Protein AF-A0AAW0B5C3-F1 (afdb_monomer_lite)

Organism: NCBI:txid297713

Sequence (202 aa):
MNPIKRYPHLKLVIQDQPAVVQIARKALRIELQLVLGRQISRGLENGRVDFVSINFLQDAPVEGCDIYYLKNVLHDWTNTECVTILKNIRRAMKRGSRVIIQEIVIPEALNSNEINTTSEAHLPSWGQSEVNMYEFDILMMECYNAKERTLEEFIHLGYAPLVLDIVVLTIHNAVNSSAQSGLQFNEIYPAGDMALVEFSPV

Secondary structure (DSSP, 8-state):
--HHHH-TT--EEEEE-HHHHHHHHHHHHH--SSHHHHHHHHHHHTTSEEEEE--TTTSPPSTT-SEEEEES-GGGS-HHHHHHHHHHHHHHPPTT-EEEEEE-BPPPPPPTT-----S----TT-TTHHHHHHHHHHHHHHHHS---B-HHHHHHHHHHHH---EEEEEES-GGGGGGGTTEEEEEEEEETTEEEEEEEE-

pLDDT: mean 75.85, std 15.84, range [38.94, 96.75]

Structure (mmCIF, N/CA/C/O backbone):
data_AF-A0AAW0B5C3-F1
#
_entry.id   AF-A0AAW0B5C3-F1
#
loop_
_atom_site.group_PDB
_atom_site.id
_atom_site.type_symbol
_atom_site.label_atom_id
_atom_site.label_alt_id
_atom_site.label_comp_id
_atom_site.label_asym_id
_atom_site.label_entity_id
_atom_site.label_seq_id
_atom_site.pdbx_PDB_ins_code
_atom_site.Cartn_x
_atom_site.Cartn_y
_atom_site.Cartn_z
_atom_site.occupancy
_atom_site.B_iso_or_equiv
_atom_site.auth_seq_id
_atom_site.auth_comp_id
_atom_site.auth_asym_id
_atom_site.auth_atom_id
_atom_site.pdbx_PDB_model_num
ATOM 1 N N . MET A 1 1 ? -14.302 9.213 -8.427 1.00 47.06 1 MET A N 1
ATOM 2 C CA . MET A 1 1 ? -15.596 8.991 -7.727 1.00 47.06 1 MET A CA 1
ATOM 3 C C . MET A 1 1 ? -15.318 8.766 -6.236 1.00 47.06 1 MET A C 1
ATOM 5 O O . MET A 1 1 ? -14.396 8.020 -5.954 1.00 47.06 1 MET A O 1
ATOM 9 N N . ASN A 1 2 ? -16.012 9.415 -5.281 1.00 64.56 2 ASN A N 1
ATOM 10 C CA . ASN A 1 2 ? -15.730 9.215 -3.840 1.00 64.56 2 ASN A CA 1
ATOM 11 C C . ASN A 1 2 ? -16.478 7.975 -3.287 1.00 64.56 2 ASN A C 1
ATOM 13 O O . ASN A 1 2 ? -17.715 8.013 -3.225 1.00 64.56 2 ASN A O 1
ATOM 17 N N . PRO A 1 3 ? -15.770 6.920 -2.835 1.00 72.50 3 PRO A N 1
ATOM 18 C CA . PRO A 1 3 ? -16.391 5.687 -2.351 1.00 72.50 3 PRO A CA 1
ATOM 19 C C . PRO A 1 3 ? -17.200 5.869 -1.054 1.00 72.50 3 PRO A C 1
ATOM 21 O O . PRO A 1 3 ? -18.260 5.265 -0.925 1.00 72.50 3 PRO A O 1
ATOM 24 N N . ILE A 1 4 ? -16.807 6.771 -0.146 1.00 74.69 4 ILE A N 1
ATOM 25 C CA . ILE A 1 4 ? -17.493 7.004 1.146 1.00 74.69 4 ILE A CA 1
ATOM 26 C C . ILE A 1 4 ? -18.915 7.559 0.948 1.00 74.69 4 ILE A C 1
ATOM 28 O O . ILE A 1 4 ? -19.823 7.290 1.743 1.00 74.69 4 ILE A O 1
ATOM 32 N N . LYS A 1 5 ? -19.124 8.353 -0.114 1.00 74.69 5 LYS A N 1
ATOM 33 C CA . LYS A 1 5 ? -20.457 8.859 -0.487 1.00 74.69 5 LYS A CA 1
ATOM 34 C C . LYS A 1 5 ? -21.297 7.767 -1.144 1.00 74.69 5 LYS A C 1
ATOM 36 O O . LYS A 1 5 ? -22.498 7.705 -0.901 1.00 74.69 5 LYS A O 1
ATOM 41 N N . ARG A 1 6 ? -20.688 6.960 -2.017 1.00 82.25 6 ARG A N 1
ATOM 42 C CA . ARG A 1 6 ? -21.401 5.935 -2.791 1.00 82.25 6 ARG A CA 1
ATOM 43 C C . ARG A 1 6 ? -21.813 4.743 -1.930 1.00 82.25 6 ARG A C 1
ATOM 45 O O . ARG A 1 6 ? -22.889 4.203 -2.159 1.00 82.25 6 ARG A O 1
ATOM 52 N N . TYR A 1 7 ? -20.988 4.374 -0.953 1.00 85.31 7 TYR A N 1
ATOM 53 C CA . TYR A 1 7 ? -21.153 3.181 -0.127 1.00 85.31 7 TYR A CA 1
ATOM 54 C C . TYR A 1 7 ? -21.262 3.570 1.355 1.00 85.31 7 TYR A C 1
ATOM 56 O O . TYR A 1 7 ? -20.250 3.688 2.044 1.00 85.31 7 TYR A O 1
ATOM 64 N N . PRO A 1 8 ? -22.483 3.789 1.884 1.00 83.38 8 PRO A N 1
ATOM 65 C CA . PRO A 1 8 ? -22.675 4.268 3.254 1.00 83.38 8 PRO A CA 1
ATOM 66 C C . PRO A 1 8 ? -22.127 3.334 4.339 1.00 83.38 8 PRO A C 1
ATOM 68 O O . PRO A 1 8 ? -21.731 3.812 5.400 1.00 83.38 8 PRO A O 1
ATOM 71 N N . HIS A 1 9 ? -22.088 2.030 4.054 1.00 86.75 9 HIS A N 1
ATOM 72 C CA . HIS A 1 9 ? -21.588 0.975 4.937 1.00 86.75 9 HIS A CA 1
ATOM 73 C C . HIS A 1 9 ? -20.057 0.843 4.930 1.00 86.75 9 HIS A C 1
ATOM 75 O O . HIS A 1 9 ? -19.511 0.121 5.761 1.00 86.75 9 HIS A O 1
ATOM 81 N N . LEU A 1 10 ? -19.365 1.519 4.007 1.00 89.19 10 LEU A N 1
ATOM 82 C CA . LEU A 1 10 ? -17.914 1.451 3.909 1.00 89.19 10 LEU A CA 1
ATOM 83 C C . LEU A 1 10 ? -17.272 2.165 5.104 1.00 89.19 10 LEU A C 1
ATOM 85 O O . LEU A 1 10 ? -17.580 3.327 5.386 1.00 89.19 10 LEU A O 1
ATOM 89 N N . LYS A 1 11 ? -16.355 1.461 5.767 1.00 91.88 11 LYS A N 1
ATOM 90 C CA . LYS A 1 11 ? -15.434 2.017 6.757 1.00 91.88 11 LYS A CA 1
ATOM 91 C C . LYS A 1 11 ? -14.038 2.057 6.154 1.00 91.88 11 LYS A C 1
ATOM 93 O O . LYS A 1 11 ? -13.632 1.110 5.487 1.00 91.88 11 LYS A O 1
ATOM 98 N N . LEU A 1 12 ? -13.324 3.148 6.383 1.00 91.56 12 LEU A N 1
ATOM 99 C CA . LEU A 1 12 ? -11.993 3.383 5.851 1.00 91.56 12 LEU A CA 1
ATOM 100 C C . LEU A 1 12 ? -11.028 3.635 7.005 1.00 91.56 12 LEU A C 1
ATOM 102 O O . LEU A 1 12 ? -11.272 4.500 7.840 1.00 91.56 12 LEU A O 1
ATOM 106 N N . VAL A 1 13 ? -9.913 2.919 7.016 1.00 93.56 13 VAL A N 1
ATOM 107 C CA . VAL A 1 13 ? -8.777 3.246 7.876 1.00 93.56 13 VAL A CA 1
ATOM 108 C C . VAL A 1 13 ? -7.640 3.664 6.960 1.00 93.56 13 VAL A C 1
ATOM 110 O O . VAL A 1 13 ? -7.158 2.864 6.165 1.00 93.56 13 VAL A O 1
ATOM 113 N N . ILE A 1 14 ? -7.257 4.934 7.031 1.00 92.19 14 ILE A N 1
ATOM 114 C CA . ILE A 1 14 ? -6.134 5.479 6.273 1.00 92.19 14 ILE A CA 1
ATOM 115 C C . ILE A 1 14 ? -4.891 5.293 7.131 1.00 92.19 14 ILE A C 1
ATOM 117 O O . ILE A 1 14 ? -4.806 5.847 8.231 1.00 92.19 14 ILE A O 1
ATOM 121 N N . GLN A 1 15 ? -3.947 4.500 6.635 1.00 94.50 15 GLN A N 1
ATOM 122 C CA . GLN A 1 15 ? -2.697 4.243 7.332 1.00 94.50 15 GLN A CA 1
ATOM 123 C C . GLN A 1 15 ? -1.522 4.816 6.566 1.00 94.50 15 GLN A C 1
ATOM 125 O O . GLN A 1 15 ? -1.393 4.576 5.371 1.00 94.50 15 GLN A O 1
ATOM 130 N N . ASP A 1 16 ? -0.683 5.568 7.269 1.00 94.38 16 ASP A N 1
ATOM 131 C CA . ASP A 1 16 ? 0.531 6.148 6.705 1.00 94.38 16 ASP A CA 1
ATOM 132 C C . ASP A 1 16 ? 1.590 6.363 7.793 1.00 94.38 16 ASP A C 1
ATOM 134 O O . ASP A 1 16 ? 1.317 6.182 8.985 1.00 94.38 16 ASP A O 1
ATOM 138 N N . GLN A 1 17 ? 2.788 6.792 7.414 1.00 91.81 17 GLN A N 1
ATOM 139 C CA . GLN A 1 17 ? 3.830 7.174 8.353 1.00 91.81 17 GLN A CA 1
ATOM 140 C C . GLN A 1 17 ? 3.329 8.263 9.319 1.00 91.81 17 GLN A C 1
ATOM 142 O O . GLN A 1 17 ? 2.539 9.134 8.933 1.00 91.81 17 GLN A O 1
ATOM 147 N N . PRO A 1 18 ? 3.817 8.292 10.577 1.00 90.94 18 PRO A N 1
ATOM 148 C CA . PRO A 1 18 ? 3.336 9.235 11.587 1.00 90.94 18 PRO A CA 1
ATOM 149 C C . PRO A 1 18 ? 3.339 10.702 11.140 1.00 90.94 18 PRO A C 1
ATOM 151 O O . PRO A 1 18 ? 2.389 11.434 11.425 1.00 90.94 18 PRO A O 1
ATOM 154 N N . ALA A 1 19 ? 4.379 11.130 10.418 1.00 91.00 19 ALA A N 1
ATOM 155 C CA . ALA A 1 19 ? 4.481 12.490 9.896 1.00 91.00 19 ALA A CA 1
ATOM 156 C C . ALA A 1 19 ? 3.399 12.788 8.843 1.00 91.00 19 ALA A C 1
ATOM 158 O O . ALA A 1 19 ? 2.752 13.835 8.907 1.00 91.00 19 ALA A O 1
ATOM 159 N N . VAL A 1 20 ? 3.141 11.848 7.929 1.00 90.50 20 VAL A N 1
ATOM 160 C CA . VAL A 1 20 ? 2.136 11.989 6.867 1.00 90.50 20 VAL A CA 1
ATOM 161 C C . VAL A 1 20 ? 0.727 12.002 7.451 1.00 90.50 20 VAL A C 1
ATOM 163 O O . VAL A 1 20 ? -0.064 12.882 7.118 1.00 90.50 20 VAL A O 1
ATOM 166 N N . VAL A 1 21 ? 0.428 11.132 8.422 1.00 90.25 21 VAL A N 1
ATOM 167 C CA . VAL A 1 21 ? -0.857 11.151 9.146 1.00 90.25 21 VAL A CA 1
ATOM 168 C C . VAL A 1 21 ? -1.092 12.494 9.841 1.00 90.25 21 VAL A C 1
ATOM 170 O O . VAL A 1 21 ? -2.208 13.025 9.822 1.00 90.25 21 VAL A O 1
ATOM 173 N N . GLN A 1 22 ? -0.059 13.083 10.448 1.00 87.56 22 GLN A N 1
ATOM 174 C CA . GLN A 1 22 ? -0.178 14.410 11.053 1.00 87.56 22 GLN A CA 1
ATOM 175 C C . GLN A 1 22 ? -0.454 15.499 10.012 1.00 87.56 22 GLN A C 1
ATOM 177 O O . GLN A 1 22 ? -1.298 16.364 10.262 1.00 87.56 22 GLN A O 1
ATOM 182 N N . ILE A 1 23 ? 0.226 15.459 8.863 1.00 86.62 23 ILE A N 1
ATOM 183 C CA . ILE A 1 23 ? -0.006 16.388 7.749 1.00 86.62 23 ILE A CA 1
ATOM 184 C C . ILE A 1 23 ? -1.433 16.229 7.226 1.00 86.62 23 ILE A C 1
ATOM 186 O O . ILE A 1 23 ? -2.155 17.219 7.167 1.00 86.62 23 ILE A O 1
ATOM 190 N N . ALA A 1 24 ? -1.885 15.004 6.953 1.00 83.00 24 ALA A N 1
ATOM 191 C CA . ALA A 1 24 ? -3.233 14.718 6.466 1.00 83.00 24 ALA A CA 1
ATOM 192 C C . ALA A 1 24 ? -4.314 15.222 7.434 1.00 83.00 24 ALA A C 1
ATOM 194 O O . ALA A 1 24 ? -5.258 15.900 7.029 1.00 83.00 24 ALA A O 1
ATOM 195 N N . ARG A 1 25 ? -4.150 14.984 8.742 1.00 82.38 25 ARG A N 1
ATOM 196 C CA . ARG A 1 25 ? -5.073 15.501 9.769 1.00 82.38 25 ARG A CA 1
ATOM 197 C C . ARG A 1 25 ? -5.098 17.029 9.825 1.00 82.38 25 ARG A C 1
ATOM 199 O O . ARG A 1 25 ? -6.160 17.608 10.051 1.00 82.38 25 ARG A O 1
ATOM 206 N N . LYS A 1 26 ? -3.953 17.694 9.640 1.00 81.62 26 LYS A N 1
ATOM 207 C CA . LYS A 1 26 ? -3.881 19.164 9.567 1.00 81.62 26 LYS A CA 1
ATOM 208 C C . LYS A 1 26 ? -4.520 19.684 8.280 1.00 81.62 26 LYS A C 1
ATOM 210 O O . LYS A 1 26 ? -5.323 20.608 8.355 1.00 81.62 26 LYS A O 1
ATOM 215 N N . ALA A 1 27 ? -4.227 19.064 7.140 1.00 76.75 27 ALA A N 1
ATOM 216 C CA . ALA A 1 27 ? -4.803 19.408 5.847 1.00 76.75 27 ALA A CA 1
ATOM 217 C C . ALA A 1 27 ? -6.331 19.307 5.887 1.00 76.75 27 ALA A C 1
ATOM 219 O O . ALA A 1 27 ? -7.000 20.260 5.525 1.00 76.75 27 ALA A O 1
ATOM 220 N N . LEU A 1 28 ? -6.904 18.252 6.473 1.00 71.00 28 LEU A N 1
ATOM 221 C CA . LEU A 1 28 ? -8.361 18.116 6.629 1.00 71.00 28 LEU A CA 1
ATOM 222 C C . LEU A 1 28 ? -9.012 19.181 7.522 1.00 71.00 28 LEU A C 1
ATOM 224 O O . LEU A 1 28 ? -10.200 19.467 7.370 1.00 71.00 28 LEU A O 1
ATOM 228 N N . ARG A 1 29 ? -8.255 19.769 8.458 1.00 64.88 29 ARG A N 1
ATOM 229 C CA . ARG A 1 29 ? -8.722 20.891 9.288 1.00 64.88 29 ARG A CA 1
ATOM 230 C C . ARG A 1 29 ? -8.710 22.222 8.534 1.00 64.88 29 ARG A C 1
ATOM 232 O O . ARG A 1 29 ? -9.500 23.096 8.874 1.00 64.88 29 ARG A O 1
ATOM 239 N N . ILE A 1 30 ? -7.825 22.377 7.549 1.00 62.66 30 ILE A N 1
ATOM 240 C CA . ILE A 1 30 ? -7.613 23.626 6.799 1.00 62.66 30 ILE A CA 1
ATOM 241 C C . ILE A 1 30 ? -8.394 23.603 5.471 1.00 62.66 30 ILE A C 1
ATOM 243 O O . ILE A 1 30 ? -9.092 24.557 5.131 1.00 62.66 30 ILE A O 1
ATOM 247 N N . GLU A 1 31 ? -8.351 22.490 4.743 1.00 55.31 31 GLU A N 1
ATOM 248 C CA . GLU A 1 31 ? -8.989 22.270 3.444 1.00 55.31 31 GLU A CA 1
ATOM 249 C C . GLU A 1 31 ? -10.442 21.793 3.581 1.00 55.31 31 GLU A C 1
ATOM 251 O O . GLU A 1 31 ? -10.851 20.723 3.125 1.00 55.31 31 GLU A O 1
ATOM 256 N N . LEU A 1 32 ? -11.280 22.661 4.144 1.00 52.47 32 LEU A N 1
ATOM 257 C CA . LEU A 1 32 ? -12.740 22.559 4.036 1.00 52.47 32 LEU A CA 1
ATOM 258 C C . LEU A 1 32 ? -13.274 22.951 2.636 1.00 52.47 32 LEU A C 1
ATOM 260 O O . LEU A 1 32 ? -14.488 22.918 2.408 1.00 52.47 32 LEU A O 1
ATOM 264 N N . GLN A 1 33 ? -12.401 23.313 1.684 1.00 48.97 33 GLN A N 1
ATOM 265 C CA . GLN A 1 33 ? -12.799 23.821 0.363 1.00 48.97 33 GLN A CA 1
ATOM 266 C C . GLN A 1 33 ? -12.861 22.766 -0.754 1.00 48.97 33 GLN A C 1
ATOM 268 O O . GLN A 1 33 ? -13.662 22.929 -1.677 1.00 48.97 33 GLN A O 1
ATOM 273 N N . LEU A 1 34 ? -12.139 21.643 -0.661 1.00 56.28 34 LEU A N 1
ATOM 274 C CA . LEU A 1 34 ? -12.217 20.569 -1.660 1.00 56.28 34 LEU A CA 1
ATOM 275 C C . LEU A 1 34 ? -13.323 19.558 -1.307 1.00 56.28 34 LEU A C 1
ATOM 277 O O . LEU A 1 34 ? -13.536 19.195 -0.149 1.00 56.28 34 LEU A O 1
ATOM 281 N N . VAL A 1 35 ? -14.069 19.093 -2.319 1.00 57.81 35 VAL A N 1
ATOM 282 C CA . VAL A 1 35 ? -15.206 18.157 -2.149 1.00 57.81 35 VAL A CA 1
ATOM 283 C C . VAL A 1 35 ? -14.778 16.866 -1.443 1.00 57.81 35 VAL A C 1
ATOM 285 O O . VAL A 1 35 ? -15.535 16.343 -0.625 1.00 57.81 35 VAL A O 1
ATOM 288 N N . LEU A 1 36 ? -13.556 16.395 -1.710 1.00 60.56 36 LEU A N 1
ATOM 289 C CA . LEU A 1 36 ? -12.989 15.208 -1.075 1.00 60.56 36 LEU A CA 1
ATOM 290 C C . LEU A 1 36 ? -12.709 15.439 0.420 1.00 60.56 36 LEU A C 1
ATOM 292 O O . LEU A 1 36 ? -13.138 14.628 1.240 1.00 60.56 36 LEU A O 1
ATOM 296 N N . GLY A 1 37 ? -12.102 16.578 0.776 1.00 65.88 37 GLY A N 1
ATOM 297 C CA . GLY A 1 37 ? -11.814 16.960 2.164 1.00 65.88 37 GLY A CA 1
ATOM 298 C C . GLY A 1 37 ? -13.076 17.009 3.025 1.00 65.88 37 GLY A C 1
ATOM 299 O O . GLY A 1 37 ? -13.149 16.348 4.057 1.00 65.88 37 GLY A O 1
ATOM 300 N N . ARG A 1 38 ? -14.149 17.653 2.538 1.00 69.50 38 ARG A N 1
ATOM 301 C CA . ARG A 1 38 ? -15.445 17.700 3.252 1.00 69.50 38 ARG A CA 1
ATOM 302 C C . ARG A 1 38 ? -16.045 16.323 3.535 1.00 69.50 38 ARG A C 1
ATOM 304 O O . ARG A 1 38 ? -16.727 16.137 4.540 1.00 69.50 38 ARG A O 1
ATOM 311 N N . GLN A 1 39 ? -15.853 15.366 2.634 1.00 70.69 39 GLN A N 1
ATOM 312 C CA . GLN A 1 39 ? -16.428 14.028 2.768 1.00 70.69 39 GLN A CA 1
ATOM 313 C C . GLN A 1 39 ? -15.617 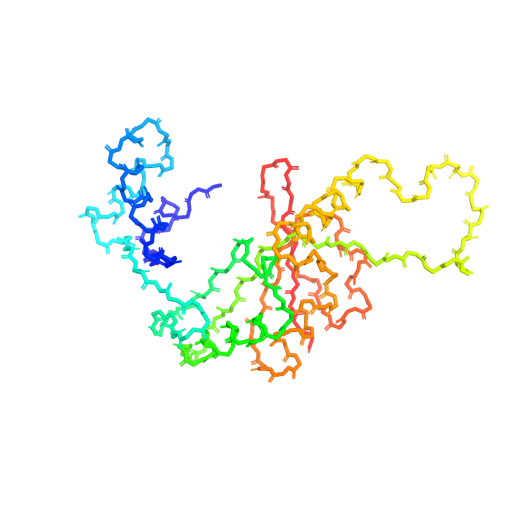13.146 3.711 1.00 70.69 39 GLN A C 1
ATOM 315 O O . GLN A 1 39 ? -16.217 12.410 4.491 1.00 70.69 39 GLN A O 1
ATOM 320 N N . ILE A 1 40 ? -14.290 13.261 3.677 1.00 75.19 40 ILE A N 1
ATOM 321 C CA . ILE A 1 40 ? -13.409 12.616 4.653 1.00 75.19 40 ILE A CA 1
ATOM 322 C C . ILE A 1 40 ? -13.689 13.179 6.053 1.00 75.19 40 ILE A C 1
ATOM 324 O O . ILE A 1 40 ? -13.897 12.395 6.974 1.00 75.19 40 ILE A O 1
ATOM 328 N N . SER A 1 41 ? -13.831 14.502 6.205 1.00 74.12 41 SER A N 1
ATOM 329 C CA . SER A 1 41 ? -14.191 15.130 7.487 1.00 74.12 41 SER A CA 1
ATOM 330 C C . SER A 1 41 ? -15.541 14.646 8.023 1.00 74.12 41 SER A C 1
ATOM 332 O O . SER A 1 41 ? -15.634 14.238 9.176 1.00 74.12 41 SER A O 1
ATOM 334 N N . ARG A 1 42 ? -16.578 14.560 7.178 1.00 76.00 42 ARG A N 1
ATOM 335 C CA . ARG A 1 42 ? -17.861 13.949 7.579 1.00 76.00 42 ARG A CA 1
ATOM 336 C C . ARG A 1 42 ? -17.730 12.468 7.927 1.00 76.00 42 ARG A C 1
ATOM 338 O O . ARG A 1 42 ? -18.493 11.970 8.746 1.00 76.00 42 ARG A O 1
ATOM 345 N N . GLY A 1 43 ? -16.840 11.741 7.256 1.00 77.56 43 GLY A N 1
ATOM 346 C CA . GLY A 1 43 ? -16.520 10.348 7.563 1.00 77.56 43 GLY A CA 1
ATOM 347 C C . GLY A 1 43 ? -15.854 10.188 8.932 1.00 77.56 43 GLY A C 1
ATOM 348 O O . GLY A 1 43 ? -16.164 9.247 9.653 1.00 77.56 43 GLY A O 1
ATOM 349 N N . LEU A 1 44 ? -14.995 11.132 9.320 1.00 79.06 44 LEU A N 1
ATOM 350 C CA . LEU A 1 44 ? -14.396 11.186 10.655 1.00 79.06 44 LEU A CA 1
ATOM 351 C C . LEU A 1 44 ? -15.457 11.450 11.730 1.00 79.06 44 LEU A C 1
ATOM 353 O O . LEU A 1 44 ? -15.526 10.725 12.717 1.00 79.06 44 LEU A O 1
ATOM 357 N N . GLU A 1 45 ? -16.330 12.438 11.515 1.00 79.25 45 GLU A N 1
ATOM 358 C CA . GLU A 1 45 ? -17.388 12.813 12.470 1.00 79.25 45 GLU A CA 1
ATOM 359 C C . GLU A 1 45 ? -18.368 11.669 12.770 1.00 79.25 45 GLU A C 1
ATOM 361 O O . GLU A 1 45 ? -18.842 11.540 13.895 1.00 79.25 45 GLU A O 1
ATOM 366 N N . ASN A 1 46 ? -18.669 10.822 11.779 1.00 83.12 46 ASN A N 1
ATOM 367 C CA . ASN A 1 46 ? -19.546 9.658 11.955 1.00 83.12 46 ASN A CA 1
ATOM 368 C C . ASN A 1 46 ? -18.792 8.342 12.216 1.00 83.12 46 ASN A C 1
ATOM 370 O O . ASN A 1 46 ? -19.412 7.279 12.172 1.00 83.12 46 ASN A O 1
ATOM 374 N N . GLY A 1 47 ? -17.479 8.394 12.474 1.00 84.69 47 GLY A N 1
ATOM 375 C CA . GLY A 1 47 ? -16.664 7.224 12.820 1.00 84.69 47 GLY A CA 1
ATOM 376 C C . GLY A 1 47 ? -16.490 6.200 11.692 1.00 84.69 47 GLY A C 1
ATOM 377 O O . GLY A 1 47 ? -16.198 5.034 11.956 1.00 84.69 47 GLY A O 1
ATOM 378 N N . ARG A 1 48 ? -16.706 6.598 10.432 1.00 88.44 48 ARG A N 1
ATOM 379 C CA . ARG A 1 48 ? -16.484 5.748 9.248 1.00 88.44 48 ARG A CA 1
ATOM 380 C C . ARG A 1 48 ? -15.102 5.915 8.637 1.00 88.44 48 ARG A C 1
ATOM 382 O O . ARG A 1 48 ? -14.729 5.090 7.812 1.00 88.44 48 ARG A O 1
ATOM 389 N N . VAL A 1 49 ? -14.371 6.964 8.995 1.00 89.25 49 VAL A N 1
ATOM 390 C CA . VAL A 1 49 ? -12.979 7.161 8.586 1.00 89.25 49 VAL A CA 1
ATOM 391 C C . VAL A 1 49 ? -12.121 7.290 9.829 1.00 89.25 49 VAL A C 1
ATOM 393 O O . VAL A 1 49 ? -12.482 8.037 10.733 1.00 89.25 49 VAL A O 1
ATOM 396 N N . ASP A 1 50 ? -10.985 6.607 9.845 1.00 91.00 50 ASP A N 1
ATOM 397 C CA . ASP A 1 50 ? -9.952 6.784 10.859 1.00 91.00 50 ASP A CA 1
ATOM 398 C C . ASP A 1 50 ? -8.573 6.948 10.210 1.00 91.00 50 ASP A C 1
ATOM 400 O O . ASP A 1 50 ? -8.354 6.547 9.066 1.00 91.00 50 ASP A O 1
ATOM 404 N N . PHE A 1 51 ? -7.651 7.558 10.948 1.00 91.50 51 PHE A N 1
ATOM 405 C CA . PHE A 1 51 ? -6.250 7.703 10.578 1.00 91.50 51 PHE A CA 1
ATOM 406 C C . PHE A 1 51 ? -5.385 6.986 11.604 1.00 91.50 51 PHE A C 1
ATOM 408 O O . PHE A 1 51 ? -5.378 7.369 12.775 1.00 91.50 51 PHE A O 1
ATOM 415 N N . VAL A 1 52 ? -4.604 6.005 11.166 1.00 94.75 52 VAL A N 1
ATOM 416 C CA . VAL A 1 52 ? -3.736 5.222 12.050 1.00 94.75 52 VAL A CA 1
ATOM 417 C C . VAL 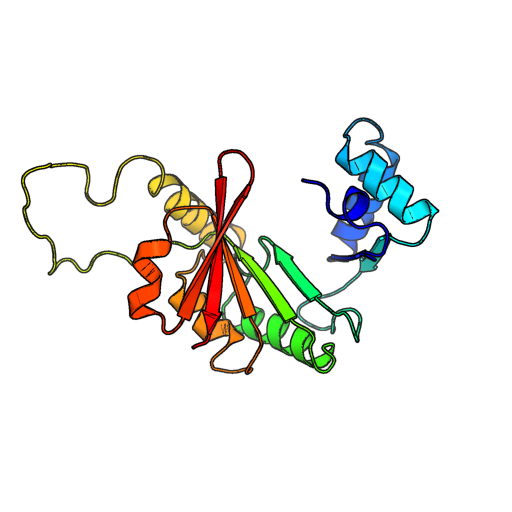A 1 52 ? -2.314 5.279 11.520 1.00 94.75 52 VAL A C 1
ATOM 419 O O . VAL A 1 52 ? -2.047 4.868 10.398 1.00 94.75 52 VAL A O 1
ATOM 422 N N . SER A 1 53 ? -1.391 5.792 12.327 1.00 95.81 53 SER A N 1
ATOM 423 C CA . SER A 1 53 ? 0.021 5.800 11.953 1.00 95.81 53 SER A CA 1
ATOM 424 C C . SER A 1 53 ? 0.573 4.376 11.882 1.00 95.81 53 SER A C 1
ATOM 426 O O . SER A 1 53 ? 0.236 3.550 12.729 1.00 95.81 53 SER A O 1
ATOM 428 N N . ILE A 1 54 ? 1.440 4.104 10.912 1.00 95.56 54 ILE A N 1
ATOM 429 C CA . ILE A 1 54 ? 2.078 2.801 10.717 1.00 95.56 54 ILE A CA 1
ATOM 430 C C . ILE A 1 54 ? 3.491 2.963 10.151 1.00 95.56 54 ILE A C 1
ATOM 432 O O . ILE A 1 54 ? 3.749 3.881 9.371 1.00 95.56 54 ILE A O 1
ATOM 436 N N . ASN A 1 55 ? 4.401 2.056 10.504 1.00 94.50 55 ASN A N 1
ATOM 437 C CA . ASN A 1 55 ? 5.602 1.808 9.717 1.00 94.50 55 ASN A CA 1
ATOM 438 C C . ASN A 1 55 ? 5.412 0.534 8.881 1.00 94.50 55 ASN A C 1
ATOM 440 O O . ASN A 1 55 ? 5.478 -0.572 9.410 1.00 94.50 55 ASN A O 1
ATOM 444 N N . PHE A 1 56 ? 5.205 0.677 7.571 1.00 91.94 56 PHE A N 1
ATOM 445 C CA . PHE A 1 56 ? 4.875 -0.442 6.677 1.00 91.94 56 PHE A CA 1
ATOM 446 C C . PHE A 1 56 ? 5.933 -1.562 6.650 1.00 91.94 56 PHE A C 1
ATOM 448 O O . PHE A 1 56 ? 5.608 -2.718 6.367 1.00 91.94 56 PHE A O 1
ATOM 455 N N . LEU A 1 57 ? 7.193 -1.231 6.956 1.00 94.00 57 LEU A N 1
ATOM 456 C CA . LEU A 1 57 ? 8.308 -2.180 6.965 1.00 94.00 57 LEU A CA 1
ATOM 457 C C . LEU A 1 57 ? 8.402 -2.986 8.265 1.00 94.00 57 LEU A C 1
ATOM 459 O O . LEU A 1 57 ? 9.010 -4.054 8.278 1.00 94.00 57 LEU A O 1
ATOM 463 N N . GLN A 1 58 ? 7.816 -2.493 9.356 1.00 94.81 58 GLN A N 1
ATOM 464 C CA . GLN A 1 58 ? 7.961 -3.087 10.691 1.00 94.81 58 GLN A CA 1
ATOM 465 C C . GLN A 1 58 ? 6.640 -3.651 11.220 1.00 94.81 58 GLN A C 1
ATOM 467 O O . GLN A 1 58 ? 6.614 -4.731 11.813 1.00 94.81 58 GLN A O 1
ATOM 472 N N . ASP A 1 59 ? 5.541 -2.955 10.955 1.00 95.75 59 ASP A N 1
ATOM 473 C CA . ASP A 1 59 ? 4.239 -3.216 11.547 1.00 95.75 59 ASP A CA 1
ATOM 474 C C . ASP A 1 59 ? 3.288 -3.891 10.553 1.00 95.75 59 ASP A C 1
ATOM 476 O O . ASP A 1 59 ? 3.408 -3.753 9.336 1.00 95.75 59 ASP A O 1
ATOM 480 N N . ALA A 1 60 ? 2.294 -4.610 11.079 1.00 94.81 60 ALA A N 1
ATOM 481 C CA . ALA A 1 60 ? 1.140 -5.022 10.286 1.00 94.81 60 ALA A CA 1
ATOM 482 C C . ALA A 1 60 ? 0.087 -3.896 10.236 1.00 94.81 60 ALA A C 1
ATOM 484 O O . ALA A 1 60 ? -0.086 -3.180 11.227 1.00 94.81 60 ALA A O 1
ATOM 485 N N . PRO A 1 61 ? -0.642 -3.740 9.114 1.00 96.69 61 PRO A N 1
ATOM 486 C CA . PRO A 1 61 ? -1.815 -2.873 9.057 1.00 96.69 61 PRO A CA 1
ATOM 487 C C . PRO A 1 61 ? -2.932 -3.380 9.971 1.00 96.69 61 PRO A C 1
ATOM 489 O O . PRO A 1 61 ? -2.851 -4.474 10.531 1.00 96.69 61 PRO A O 1
ATOM 492 N N . VAL A 1 62 ? -3.993 -2.582 10.112 1.00 96.75 62 VAL A N 1
ATOM 493 C CA . VAL A 1 62 ? -5.169 -2.960 10.905 1.00 96.75 62 VAL A CA 1
ATOM 494 C C . VAL A 1 62 ? -5.689 -4.326 10.454 1.00 96.75 62 VAL A C 1
ATOM 496 O O . VAL A 1 62 ? -5.886 -4.585 9.264 1.00 96.75 62 VAL A O 1
ATOM 499 N N . GLU A 1 63 ? -5.877 -5.215 11.423 1.00 96.62 63 GLU A N 1
ATOM 500 C CA . GLU A 1 63 ? -6.235 -6.609 11.185 1.00 96.62 63 GLU A CA 1
ATOM 501 C C . GLU A 1 63 ? -7.709 -6.777 10.796 1.00 96.62 63 GLU A C 1
ATOM 503 O O . GLU A 1 63 ? -8.590 -6.031 11.225 1.00 96.62 63 GLU A O 1
ATOM 508 N N . GLY A 1 64 ? -7.992 -7.806 9.996 1.00 95.00 64 GLY A N 1
ATOM 509 C CA . GLY A 1 64 ? -9.353 -8.246 9.693 1.00 95.00 64 GLY A CA 1
ATOM 510 C C . GLY A 1 64 ? -10.125 -7.374 8.698 1.00 95.00 64 GLY A C 1
ATOM 511 O O . GLY A 1 64 ? -11.347 -7.537 8.576 1.00 95.00 64 GLY A O 1
ATOM 512 N N . CYS A 1 65 ? -9.452 -6.485 7.964 1.00 95.31 65 CYS A N 1
ATOM 513 C CA . CYS A 1 65 ? -10.072 -5.695 6.900 1.00 95.31 65 CYS A CA 1
ATOM 514 C C . CYS A 1 65 ? -10.498 -6.588 5.725 1.00 95.31 65 CYS A C 1
ATOM 516 O O . CYS A 1 65 ? -9.824 -7.561 5.384 1.00 95.31 65 CYS A O 1
ATOM 518 N N . ASP A 1 66 ? -11.622 -6.265 5.084 1.00 94.12 66 ASP A N 1
ATOM 519 C CA . ASP A 1 66 ? -12.076 -6.977 3.879 1.00 94.12 66 ASP A CA 1
ATOM 520 C C . ASP A 1 66 ? -11.180 -6.673 2.669 1.00 94.12 66 ASP A C 1
ATOM 522 O O . ASP A 1 66 ? -10.951 -7.535 1.823 1.00 94.12 66 ASP A O 1
ATOM 526 N N . ILE A 1 67 ? -10.641 -5.454 2.604 1.00 93.12 67 ILE A N 1
ATOM 527 C CA . ILE A 1 67 ? -9.785 -4.979 1.518 1.00 93.12 67 ILE A CA 1
ATOM 528 C C . ILE A 1 67 ? -8.582 -4.252 2.117 1.00 93.12 67 ILE A C 1
ATOM 530 O O . ILE A 1 67 ? -8.747 -3.357 2.947 1.00 93.12 67 ILE A O 1
ATOM 534 N N . TYR A 1 68 ? -7.391 -4.609 1.647 1.00 94.00 68 TYR A N 1
ATOM 535 C CA . TYR A 1 68 ? -6.157 -3.851 1.834 1.00 94.00 68 TYR A CA 1
ATOM 536 C C . TYR A 1 68 ? -5.823 -3.175 0.511 1.00 94.00 68 TYR A C 1
ATOM 538 O O . TYR A 1 68 ? -5.585 -3.851 -0.484 1.00 94.00 68 TYR A O 1
ATOM 546 N N . TYR A 1 69 ? -5.859 -1.847 0.482 1.00 93.00 69 TYR A N 1
ATOM 547 C CA . TYR A 1 69 ? -5.704 -1.072 -0.744 1.00 93.00 69 TYR A CA 1
ATOM 548 C C . TYR A 1 69 ? -4.412 -0.261 -0.700 1.00 93.00 69 TYR A C 1
ATOM 550 O O . TYR A 1 69 ? -4.255 0.599 0.165 1.00 93.00 69 TYR A O 1
ATOM 558 N N . LEU A 1 70 ? -3.509 -0.540 -1.636 1.00 92.50 70 LEU A N 1
ATOM 559 C CA . LEU A 1 70 ? -2.278 0.208 -1.859 1.00 92.50 70 LEU A CA 1
ATOM 560 C C . LEU A 1 70 ? -2.435 0.989 -3.153 1.00 92.50 70 LEU A C 1
ATOM 562 O O . LEU A 1 70 ? -2.780 0.409 -4.179 1.00 92.50 70 LEU A O 1
ATOM 566 N N . LYS A 1 71 ? -2.191 2.293 -3.105 1.00 89.06 71 LYS A N 1
ATOM 567 C CA . LYS A 1 71 ? -2.212 3.145 -4.289 1.00 89.06 71 LYS A CA 1
ATOM 568 C C . LYS A 1 71 ? -0.934 3.960 -4.326 1.00 89.06 71 LYS A C 1
ATOM 570 O O . LYS A 1 71 ? -0.790 4.805 -3.444 1.00 89.06 71 LYS A O 1
ATOM 575 N N . ASN A 1 72 ? -0.103 3.758 -5.345 1.00 87.25 72 ASN A N 1
ATOM 576 C CA . ASN A 1 72 ? 1.181 4.445 -5.494 1.00 87.25 72 ASN A CA 1
ATOM 577 C C . ASN A 1 72 ? 2.010 4.312 -4.209 1.00 87.25 72 ASN A C 1
ATOM 579 O O . ASN A 1 72 ? 2.304 5.297 -3.540 1.00 87.25 72 ASN A O 1
ATOM 583 N N . VAL A 1 73 ? 2.233 3.067 -3.784 1.00 91.56 73 VAL A N 1
ATOM 584 C CA . VAL A 1 73 ? 2.999 2.750 -2.571 1.00 91.56 73 VAL A CA 1
ATOM 585 C C . VAL A 1 73 ? 4.196 1.895 -2.931 1.00 91.56 73 VAL A C 1
ATOM 587 O O . VAL A 1 73 ? 5.299 2.199 -2.510 1.00 91.56 73 VAL A O 1
ATOM 590 N N . LEU A 1 74 ? 4.010 0.810 -3.683 1.00 91.00 74 LEU A N 1
ATOM 591 C CA . LEU A 1 74 ? 5.066 -0.177 -3.918 1.00 91.00 74 LEU A CA 1
ATOM 592 C C . LEU A 1 74 ? 6.162 0.348 -4.855 1.00 91.00 74 LEU A C 1
ATOM 594 O O . LEU A 1 74 ? 7.298 -0.120 -4.780 1.00 91.00 74 LEU A O 1
ATOM 598 N N . HIS A 1 75 ? 5.854 1.325 -5.708 1.00 89.44 75 HIS A N 1
ATOM 599 C CA . HIS A 1 75 ? 6.856 1.962 -6.565 1.00 89.44 75 HIS A CA 1
ATOM 600 C C . HIS A 1 75 ? 7.922 2.768 -5.800 1.00 89.44 75 HIS A C 1
ATOM 602 O O . HIS A 1 75 ? 9.030 2.901 -6.306 1.00 89.44 75 HIS A O 1
ATOM 608 N N . ASP A 1 76 ? 7.656 3.167 -4.549 1.00 90.06 76 ASP A N 1
ATOM 609 C CA . ASP A 1 76 ? 8.606 3.893 -3.689 1.00 90.06 76 ASP A CA 1
ATOM 610 C C . ASP A 1 76 ? 9.667 2.981 -3.048 1.00 90.06 76 ASP A C 1
ATOM 612 O O . ASP A 1 76 ? 10.617 3.461 -2.431 1.00 90.06 76 ASP A O 1
ATOM 616 N N . TRP A 1 77 ? 9.498 1.656 -3.130 1.00 91.81 77 TRP A N 1
ATOM 617 C CA . TRP A 1 77 ? 10.286 0.698 -2.350 1.00 91.81 77 TRP A CA 1
ATOM 618 C C . TRP A 1 77 ? 11.036 -0.297 -3.224 1.00 91.81 77 TRP A C 1
ATOM 620 O O . TRP A 1 77 ? 10.603 -0.658 -4.320 1.00 91.81 77 TRP A O 1
ATOM 630 N N . THR A 1 78 ? 12.133 -0.843 -2.699 1.00 90.81 78 THR A N 1
ATOM 631 C CA . THR A 1 78 ? 12.852 -1.948 -3.348 1.00 90.81 78 THR A CA 1
ATOM 632 C C . THR A 1 78 ? 12.019 -3.236 -3.354 1.00 90.81 78 THR A C 1
ATOM 634 O O . THR A 1 78 ? 11.055 -3.389 -2.602 1.00 90.81 78 THR A O 1
ATOM 637 N N . ASN A 1 79 ? 12.397 -4.223 -4.174 1.00 88.69 79 ASN A N 1
ATOM 638 C CA . ASN A 1 79 ? 11.674 -5.503 -4.234 1.00 88.69 79 ASN A CA 1
ATOM 639 C C . ASN A 1 79 ? 11.616 -6.218 -2.870 1.00 88.69 79 ASN A C 1
ATOM 641 O O . ASN A 1 79 ? 10.570 -6.742 -2.487 1.00 88.69 79 ASN A O 1
ATOM 645 N N . THR A 1 80 ? 12.715 -6.210 -2.112 1.00 90.31 80 THR A N 1
ATOM 646 C CA . THR A 1 80 ? 12.781 -6.828 -0.776 1.00 90.31 80 THR A CA 1
ATOM 647 C C . THR A 1 80 ? 11.832 -6.147 0.212 1.00 90.31 80 THR A C 1
ATOM 649 O O . THR A 1 80 ? 11.170 -6.810 1.017 1.00 90.31 80 THR A O 1
ATOM 652 N N . GLU A 1 81 ? 11.732 -4.823 0.137 1.00 93.00 81 GLU A N 1
ATOM 653 C CA . GLU A 1 81 ? 10.830 -4.031 0.971 1.00 93.00 81 GLU A CA 1
ATOM 654 C C . GLU A 1 81 ? 9.370 -4.230 0.560 1.00 93.00 81 GLU A C 1
ATOM 656 O O . GLU A 1 81 ? 8.539 -4.486 1.427 1.00 93.00 81 GLU A O 1
ATOM 661 N N . CYS A 1 82 ? 9.062 -4.257 -0.741 1.00 92.06 82 CYS A N 1
ATOM 662 C CA . CYS A 1 82 ? 7.728 -4.597 -1.247 1.00 92.06 82 CYS A CA 1
ATOM 663 C C . CYS A 1 82 ? 7.251 -5.954 -0.714 1.00 92.06 82 CYS A C 1
ATOM 665 O O . CYS A 1 82 ? 6.144 -6.066 -0.186 1.00 92.06 82 CYS A O 1
ATOM 667 N N . VAL A 1 83 ? 8.102 -6.985 -0.778 1.00 90.94 83 VAL A N 1
ATOM 668 C CA . VAL A 1 83 ? 7.788 -8.312 -0.222 1.00 90.94 83 VAL A CA 1
ATOM 669 C C . VAL A 1 83 ? 7.556 -8.238 1.290 1.00 90.94 83 VAL A C 1
ATOM 671 O O . VAL A 1 83 ? 6.672 -8.918 1.811 1.00 90.94 83 VAL A O 1
ATOM 674 N N . THR A 1 84 ? 8.320 -7.416 2.010 1.00 93.38 84 THR A N 1
ATOM 675 C CA . THR A 1 84 ? 8.139 -7.209 3.457 1.00 93.38 84 THR A CA 1
ATOM 676 C C . THR A 1 84 ? 6.787 -6.561 3.766 1.00 93.38 84 THR A C 1
ATOM 678 O O . THR A 1 84 ? 6.047 -7.064 4.612 1.00 93.38 84 THR A O 1
ATOM 681 N N . ILE A 1 85 ? 6.415 -5.514 3.027 1.00 94.44 85 ILE A N 1
ATOM 682 C CA . ILE A 1 85 ? 5.122 -4.827 3.150 1.00 94.44 85 ILE A CA 1
ATOM 683 C C . ILE A 1 85 ? 3.970 -5.804 2.881 1.00 94.44 85 ILE A C 1
ATOM 685 O O . ILE A 1 85 ? 3.049 -5.931 3.691 1.00 94.44 85 ILE A O 1
ATOM 689 N N . LEU A 1 86 ? 4.043 -6.563 1.784 1.00 93.19 86 LEU A N 1
ATOM 690 C CA . LEU A 1 86 ? 3.013 -7.537 1.415 1.00 93.19 86 LEU A CA 1
ATOM 691 C C . LEU A 1 86 ? 2.910 -8.690 2.430 1.00 93.19 86 LEU A C 1
ATOM 693 O O . LEU A 1 86 ? 1.804 -9.143 2.732 1.00 93.19 86 LEU A O 1
ATOM 697 N N . LYS A 1 87 ? 4.024 -9.126 3.037 1.00 93.12 87 LYS A N 1
ATOM 698 C CA . LYS A 1 87 ? 4.021 -10.087 4.159 1.00 93.12 87 LYS A CA 1
ATOM 699 C C . LYS A 1 87 ? 3.312 -9.534 5.392 1.00 93.12 87 LYS A C 1
ATOM 701 O O . LYS A 1 87 ? 2.527 -10.247 6.020 1.00 93.12 87 LYS A O 1
ATOM 706 N N . ASN A 1 88 ? 3.573 -8.277 5.737 1.00 95.31 88 ASN A N 1
ATOM 707 C CA . ASN A 1 88 ? 2.925 -7.615 6.865 1.00 95.31 88 ASN A CA 1
ATOM 708 C C . ASN A 1 88 ? 1.409 -7.491 6.640 1.00 95.31 88 ASN A C 1
ATOM 710 O O . ASN A 1 88 ? 0.635 -7.796 7.547 1.00 95.31 88 ASN A O 1
ATOM 714 N N . ILE A 1 89 ? 0.976 -7.157 5.419 1.00 95.19 89 ILE A N 1
ATOM 715 C CA . ILE A 1 89 ? -0.443 -7.173 5.025 1.00 95.19 89 ILE A CA 1
ATOM 716 C C . ILE A 1 89 ? -1.030 -8.581 5.144 1.00 95.19 89 ILE A C 1
ATOM 718 O O . ILE A 1 89 ? -2.066 -8.761 5.783 1.00 95.19 89 ILE A O 1
ATOM 722 N N . ARG A 1 90 ? -0.351 -9.601 4.605 1.00 92.19 90 ARG A N 1
ATOM 723 C CA . ARG A 1 90 ? -0.805 -11.001 4.664 1.00 92.19 90 ARG A CA 1
ATOM 724 C C . ARG A 1 90 ? -1.077 -11.474 6.091 1.00 92.19 90 ARG A C 1
ATOM 726 O O . ARG A 1 90 ? -2.000 -12.268 6.288 1.00 92.19 90 ARG A O 1
ATOM 733 N N . ARG A 1 91 ? -0.281 -11.014 7.061 1.00 93.19 91 ARG A N 1
ATOM 734 C CA . ARG A 1 91 ? -0.447 -11.314 8.493 1.00 93.19 91 ARG A CA 1
ATOM 735 C C . ARG A 1 91 ? -1.709 -10.679 9.083 1.00 93.19 91 ARG A C 1
ATOM 737 O O . ARG A 1 91 ? -2.326 -11.294 9.941 1.00 93.19 91 ARG A O 1
ATOM 744 N N . ALA A 1 92 ? -2.095 -9.495 8.613 1.00 95.62 92 ALA A N 1
ATOM 745 C CA . ALA A 1 92 ? -3.288 -8.782 9.072 1.00 95.62 92 ALA A CA 1
ATOM 746 C C . ALA A 1 92 ? -4.595 -9.323 8.462 1.00 95.62 92 ALA A C 1
ATOM 748 O O . ALA A 1 92 ? -5.675 -9.149 9.028 1.00 95.62 92 ALA A O 1
ATOM 749 N N . MET A 1 93 ? -4.511 -9.972 7.298 1.00 94.19 93 MET A N 1
ATOM 750 C CA . MET A 1 93 ? -5.668 -10.454 6.544 1.00 94.19 93 MET A CA 1
ATOM 751 C C . MET A 1 93 ? -6.450 -11.563 7.256 1.00 94.19 93 MET A C 1
ATOM 753 O O . MET A 1 93 ? -5.886 -12.513 7.802 1.00 94.19 93 MET A O 1
ATOM 757 N N . LYS A 1 94 ? -7.779 -11.504 7.129 1.00 94.00 94 LYS A N 1
ATOM 758 C CA . LYS A 1 94 ? -8.685 -12.616 7.445 1.00 94.00 94 LYS A CA 1
ATOM 759 C C . LYS A 1 94 ? -8.974 -13.442 6.189 1.00 94.00 94 LYS A C 1
ATOM 761 O O . LYS A 1 94 ? -8.654 -13.057 5.065 1.00 94.00 94 LYS A O 1
ATOM 766 N N . ARG A 1 95 ? -9.630 -14.592 6.362 1.00 90.19 95 ARG A N 1
ATOM 767 C CA . ARG A 1 95 ? -10.111 -15.386 5.222 1.00 90.19 95 ARG A CA 1
ATOM 768 C C . ARG A 1 95 ? -11.091 -14.557 4.384 1.00 90.19 95 ARG A C 1
ATOM 770 O O . ARG A 1 95 ? -12.061 -14.035 4.930 1.00 90.19 95 ARG A O 1
ATOM 777 N N . GLY A 1 96 ? -10.850 -14.489 3.076 1.00 88.50 96 GLY A N 1
ATOM 778 C CA . GLY A 1 96 ? -11.649 -13.700 2.137 1.00 88.50 96 GLY A CA 1
ATOM 779 C C . GLY A 1 96 ? -11.241 -12.227 2.033 1.00 88.50 96 GLY A C 1
ATOM 780 O O . GLY A 1 96 ? -11.852 -11.508 1.248 1.00 88.50 96 GLY A O 1
ATOM 781 N N . SER A 1 97 ? -10.228 -11.775 2.786 1.00 91.94 97 SER A N 1
ATOM 782 C CA . SER A 1 97 ? -9.602 -10.476 2.532 1.00 91.94 97 SER A CA 1
ATOM 783 C C . SER A 1 97 ? -8.954 -10.457 1.149 1.00 91.94 97 SER A C 1
ATOM 785 O O . SER A 1 97 ? -8.375 -11.458 0.730 1.00 91.94 97 SER A O 1
ATOM 787 N N . ARG A 1 98 ? -8.974 -9.300 0.486 1.00 89.19 98 ARG A N 1
ATOM 788 C CA . ARG A 1 98 ? -8.278 -9.075 -0.790 1.00 89.19 98 ARG A CA 1
ATOM 789 C C . ARG A 1 98 ? -7.249 -7.963 -0.680 1.00 89.19 98 ARG A C 1
ATOM 791 O O . ARG A 1 98 ? -7.420 -7.040 0.120 1.00 89.19 98 ARG A O 1
ATOM 798 N N . VAL A 1 99 ? -6.212 -8.037 -1.508 1.00 89.56 99 VAL A N 1
ATOM 799 C CA . VAL A 1 99 ? -5.244 -6.949 -1.681 1.00 89.56 99 VAL A CA 1
ATOM 800 C C . VAL A 1 99 ? -5.485 -6.310 -3.042 1.00 89.56 99 VAL A C 1
ATOM 802 O O . VAL A 1 99 ? -5.513 -6.998 -4.055 1.00 89.56 99 VAL A O 1
ATOM 805 N N . ILE A 1 100 ? -5.677 -4.996 -3.069 1.00 89.06 100 ILE A N 1
ATOM 806 C CA . ILE A 1 100 ? -5.794 -4.224 -4.306 1.00 89.06 100 ILE A CA 1
ATOM 807 C C . ILE A 1 100 ? -4.545 -3.358 -4.419 1.00 89.06 100 ILE A C 1
ATOM 809 O O . ILE A 1 100 ? -4.282 -2.543 -3.534 1.00 89.06 100 ILE A O 1
ATOM 813 N N . ILE A 1 101 ? -3.793 -3.539 -5.498 1.00 87.06 101 ILE A N 1
ATOM 814 C CA . ILE A 1 101 ? -2.593 -2.766 -5.819 1.00 87.06 101 ILE A CA 1
ATOM 815 C C . ILE A 1 101 ? -2.945 -1.873 -7.000 1.00 87.06 101 ILE A C 1
ATOM 817 O O . ILE A 1 101 ? -3.213 -2.372 -8.089 1.00 87.06 101 ILE A O 1
ATOM 821 N N . GLN A 1 102 ? -2.972 -0.564 -6.783 1.00 86.44 102 GLN A N 1
ATOM 822 C CA . GLN A 1 102 ? -3.139 0.416 -7.843 1.00 86.44 102 GLN A CA 1
ATOM 823 C C . GLN A 1 102 ? -1.815 1.134 -8.094 1.00 86.44 102 GLN A C 1
ATOM 825 O O . GLN A 1 102 ? -1.393 1.944 -7.273 1.00 86.44 102 GLN A O 1
ATOM 830 N N . GLU A 1 103 ? -1.197 0.855 -9.236 1.00 82.31 103 GLU A N 1
ATOM 831 C CA . GLU A 1 103 ? 0.133 1.354 -9.597 1.00 82.31 103 GLU A CA 1
ATOM 832 C C . GLU A 1 10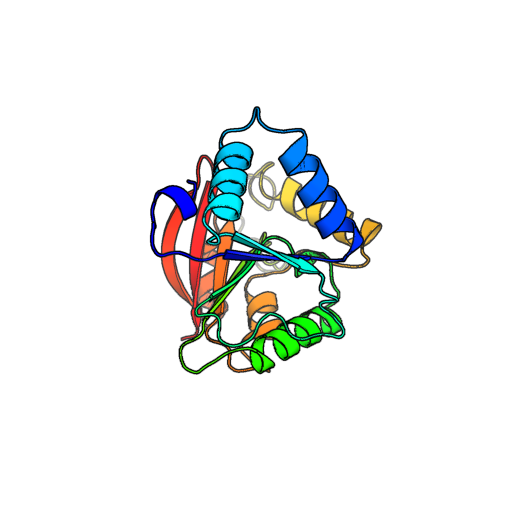3 ? 0.194 1.717 -11.084 1.00 82.31 103 GLU A C 1
ATOM 834 O O . GLU A 1 103 ? -0.636 1.283 -11.898 1.00 82.31 103 GLU A O 1
ATOM 839 N N . ILE A 1 104 ? 1.198 2.513 -11.444 1.00 78.88 104 ILE A N 1
A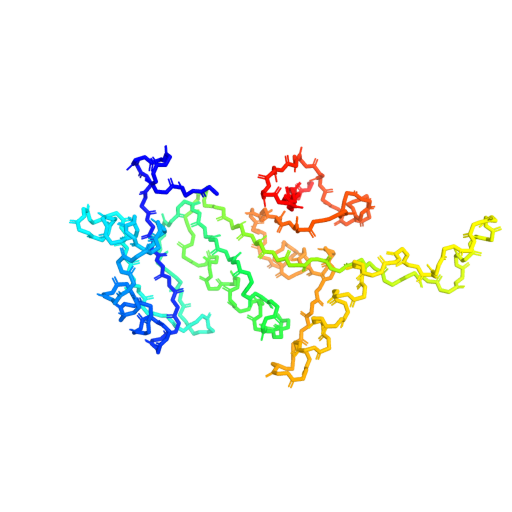TOM 840 C CA . ILE A 1 104 ? 1.593 2.676 -12.842 1.00 78.88 104 ILE A CA 1
ATOM 841 C C . ILE A 1 104 ? 2.314 1.388 -13.252 1.00 78.88 104 ILE A C 1
ATOM 843 O O . ILE A 1 104 ? 3.182 0.893 -12.540 1.00 78.88 104 ILE A O 1
ATOM 847 N N . VAL A 1 105 ? 1.903 0.803 -14.378 1.00 77.81 105 VAL A N 1
ATOM 848 C CA . VAL A 1 105 ? 2.546 -0.392 -14.929 1.00 77.81 105 VAL A CA 1
ATOM 849 C C . VAL A 1 105 ? 3.234 0.003 -16.218 1.00 77.81 105 VAL A C 1
ATOM 851 O O . VAL A 1 105 ? 2.582 0.493 -17.139 1.00 77.81 105 VAL A O 1
ATOM 854 N N . ILE A 1 106 ? 4.542 -0.226 -16.278 1.00 77.25 106 ILE A N 1
ATOM 855 C CA . ILE A 1 106 ? 5.328 0.052 -17.480 1.00 77.25 106 ILE A CA 1
ATOM 856 C C . ILE A 1 106 ? 5.259 -1.129 -18.455 1.00 77.25 106 ILE A C 1
ATOM 858 O O . ILE A 1 106 ? 5.216 -2.286 -18.015 1.00 77.25 106 ILE A O 1
ATOM 862 N N . PRO A 1 107 ? 5.232 -0.870 -19.774 1.00 71.06 107 PRO A N 1
ATOM 863 C CA . PRO A 1 107 ? 5.333 -1.929 -20.765 1.00 71.06 107 PRO A CA 1
ATOM 864 C C . PRO A 1 107 ? 6.709 -2.600 -20.693 1.00 71.06 107 PRO A C 1
ATOM 866 O O . PRO A 1 107 ? 7.709 -1.984 -20.315 1.00 71.06 107 PRO A O 1
ATOM 869 N N . GLU A 1 108 ? 6.763 -3.874 -21.075 1.00 68.00 108 GLU A N 1
ATOM 870 C CA . GLU A 1 108 ? 8.039 -4.558 -21.264 1.00 68.00 108 GLU A CA 1
ATOM 871 C C . GLU A 1 108 ? 8.840 -3.875 -22.375 1.00 68.00 108 GLU A C 1
ATOM 873 O O . GLU A 1 108 ? 8.298 -3.494 -23.416 1.00 68.00 108 GLU A O 1
ATOM 878 N N . ALA A 1 109 ? 10.146 -3.719 -22.155 1.00 62.19 109 ALA A N 1
ATOM 879 C CA . ALA A 1 109 ? 11.030 -3.206 -23.188 1.00 62.19 109 ALA A CA 1
ATOM 880 C C . ALA A 1 109 ? 11.027 -4.174 -24.380 1.00 62.19 109 ALA A C 1
ATOM 882 O O . ALA A 1 109 ? 11.313 -5.361 -24.223 1.00 62.19 109 ALA A O 1
ATOM 883 N N . LEU A 1 110 ? 10.722 -3.665 -25.577 1.00 56.06 110 LEU A N 1
ATOM 884 C CA . LEU A 1 110 ? 10.776 -4.462 -26.800 1.00 56.06 110 LEU A CA 1
ATOM 885 C C . LEU A 1 110 ? 12.181 -5.051 -26.973 1.00 56.06 110 LEU A C 1
ATOM 887 O O . LEU A 1 110 ? 13.179 -4.325 -27.005 1.00 56.06 110 LEU A O 1
ATOM 891 N N . ASN A 1 111 ? 12.256 -6.370 -27.135 1.00 47.66 111 ASN A N 1
ATOM 892 C CA . ASN A 1 111 ? 13.499 -7.036 -27.490 1.00 47.66 111 ASN A CA 1
ATOM 893 C C . ASN A 1 111 ? 13.936 -6.546 -28.878 1.00 47.66 111 ASN A C 1
ATOM 895 O O . ASN A 1 111 ? 13.175 -6.615 -29.844 1.00 47.66 111 ASN A O 1
ATOM 899 N N . SER A 1 112 ? 15.183 -6.093 -29.009 1.00 51.53 112 SER A N 1
ATOM 900 C CA . SER A 1 112 ? 15.744 -5.549 -30.259 1.00 51.53 112 SER A CA 1
ATOM 901 C C . SER A 1 112 ? 15.692 -6.509 -31.459 1.00 51.53 112 SER A C 1
ATOM 903 O O . SER A 1 112 ? 15.881 -6.082 -32.597 1.00 51.53 112 SER A O 1
ATOM 905 N N . ASN A 1 113 ? 15.405 -7.790 -31.222 1.00 48.34 113 ASN A N 1
ATOM 906 C CA . ASN A 1 113 ? 15.289 -8.829 -32.241 1.00 48.34 113 ASN A CA 1
ATOM 907 C C . ASN A 1 113 ? 13.880 -8.948 -32.861 1.00 48.34 113 ASN A C 1
ATOM 909 O O . ASN A 1 113 ? 13.721 -9.686 -33.829 1.00 48.34 113 ASN A O 1
ATOM 913 N N . GLU A 1 114 ? 12.874 -8.230 -32.346 1.00 49.69 114 GLU A N 1
ATOM 914 C CA . GLU A 1 114 ? 11.469 -8.294 -32.799 1.00 49.69 114 GLU A CA 1
ATOM 915 C C . GLU A 1 114 ? 10.986 -6.997 -33.471 1.00 49.69 114 GLU A C 1
ATOM 917 O O . GLU A 1 114 ? 9.792 -6.693 -33.501 1.00 49.69 114 GLU A O 1
ATOM 922 N N . ILE A 1 115 ? 11.898 -6.207 -34.049 1.00 52.50 115 ILE A N 1
ATOM 923 C CA . ILE A 1 115 ? 11.521 -5.022 -34.832 1.00 52.50 115 ILE A CA 1
ATOM 924 C C . ILE A 1 115 ? 10.965 -5.483 -36.187 1.00 52.50 115 ILE A C 1
ATOM 926 O O . ILE A 1 115 ? 11.671 -5.540 -37.196 1.00 52.50 115 ILE A O 1
ATOM 930 N N . ASN A 1 116 ? 9.677 -5.821 -36.219 1.00 46.81 116 ASN A N 1
ATOM 931 C CA . ASN A 1 116 ? 8.942 -5.978 -37.467 1.00 46.81 116 ASN A CA 1
ATOM 932 C C . ASN A 1 116 ? 8.799 -4.602 -38.125 1.00 46.81 116 ASN A C 1
ATOM 934 O O . ASN A 1 116 ? 8.122 -3.708 -37.626 1.00 46.81 116 ASN A O 1
ATOM 938 N N . THR A 1 117 ? 9.463 -4.442 -39.266 1.00 43.81 117 THR A N 1
ATOM 939 C CA . THR A 1 117 ? 9.469 -3.245 -40.115 1.00 43.81 117 THR A CA 1
ATOM 940 C C . THR A 1 117 ? 8.149 -3.084 -40.878 1.00 43.81 117 THR A C 1
ATOM 942 O O . THR A 1 117 ? 8.123 -3.010 -42.104 1.00 43.81 117 THR A O 1
ATOM 945 N N . THR A 1 118 ? 7.014 -3.035 -40.178 1.00 41.19 118 THR A N 1
ATOM 946 C CA . THR A 1 118 ? 5.762 -2.581 -40.797 1.00 41.19 118 THR A CA 1
ATOM 947 C C . THR A 1 118 ? 5.770 -1.059 -40.901 1.00 41.19 118 THR A C 1
ATOM 949 O O . THR A 1 118 ? 6.132 -0.357 -39.963 1.00 41.19 118 THR A O 1
ATOM 952 N N . SER A 1 119 ? 5.430 -0.575 -42.093 1.00 41.69 119 SER A N 1
ATOM 953 C CA . SER A 1 119 ? 5.745 0.730 -42.683 1.00 41.69 119 SER A CA 1
ATOM 954 C C . SER A 1 119 ? 5.023 1.951 -42.098 1.00 41.69 119 SER A C 1
ATOM 956 O O . SER A 1 119 ? 4.648 2.857 -42.840 1.00 41.69 119 SER A O 1
ATOM 958 N N . GLU A 1 120 ? 4.863 2.020 -40.786 1.00 40.66 120 GLU A N 1
ATOM 959 C CA . GLU A 1 120 ? 4.550 3.261 -40.089 1.00 40.66 120 GLU A CA 1
ATOM 960 C C . GLU A 1 120 ? 5.682 3.511 -39.102 1.00 40.66 120 GLU A C 1
ATOM 962 O O . GLU A 1 120 ? 5.749 2.917 -38.030 1.00 40.66 120 GLU A O 1
ATOM 967 N N . ALA A 1 121 ? 6.613 4.385 -39.485 1.00 38.94 121 ALA A N 1
ATOM 968 C CA . ALA A 1 121 ? 7.592 4.956 -38.572 1.00 38.94 121 ALA A CA 1
ATOM 969 C C . ALA A 1 121 ? 6.877 5.885 -37.572 1.00 38.94 121 ALA A C 1
ATOM 971 O O . ALA A 1 121 ? 7.043 7.103 -37.589 1.00 38.94 121 ALA A O 1
ATOM 972 N N . HIS A 1 122 ? 6.051 5.311 -36.706 1.00 43.75 122 HIS A N 1
ATOM 973 C CA . HIS A 1 122 ? 5.799 5.865 -35.392 1.00 43.75 122 HIS A CA 1
ATOM 974 C C . HIS A 1 122 ? 7.047 5.547 -34.569 1.00 43.75 122 HIS A C 1
ATOM 976 O O . HIS A 1 122 ? 7.561 4.432 -34.650 1.00 43.75 122 HIS A O 1
ATOM 982 N N . LEU A 1 123 ? 7.596 6.545 -33.868 1.00 46.94 123 LEU A N 1
ATOM 983 C CA . LEU A 1 123 ? 8.751 6.388 -32.974 1.00 46.94 123 LEU A CA 1
ATOM 984 C C . LEU A 1 123 ? 8.667 5.035 -32.245 1.00 46.94 123 LEU A C 1
ATOM 986 O O . LEU A 1 123 ? 7.561 4.694 -31.812 1.00 46.94 123 LEU A O 1
ATOM 990 N N . PRO A 1 124 ? 9.770 4.265 -32.132 1.00 43.03 124 PRO A N 1
ATOM 991 C CA . PRO A 1 124 ? 9.737 2.995 -31.415 1.00 43.03 124 PRO A CA 1
ATOM 992 C C . PRO A 1 124 ? 9.123 3.284 -30.046 1.00 43.03 124 PRO A C 1
ATOM 994 O O . PRO A 1 124 ? 9.718 4.070 -29.318 1.00 43.03 124 PRO A O 1
ATOM 997 N N . SER A 1 125 ? 7.928 2.733 -29.770 1.00 45.59 125 SER A N 1
ATOM 998 C CA . SER A 1 125 ? 7.079 2.955 -28.574 1.00 45.59 125 SER A CA 1
ATOM 999 C C . SER A 1 125 ? 6.081 4.149 -28.539 1.00 45.59 125 SER A C 1
ATOM 1001 O O . SER A 1 125 ? 6.023 4.888 -27.568 1.00 45.59 125 SER A O 1
ATOM 1003 N N . TRP A 1 126 ? 5.238 4.351 -29.568 1.00 45.75 126 TRP A N 1
ATOM 1004 C CA . TRP A 1 126 ? 3.942 5.071 -29.435 1.00 45.75 126 TRP A CA 1
ATOM 1005 C C . TRP A 1 126 ? 3.953 6.381 -28.589 1.00 45.75 126 TRP A C 1
ATOM 1007 O O . TRP A 1 126 ? 3.345 6.464 -27.528 1.00 45.75 126 TRP A O 1
ATOM 1017 N N . GLY A 1 127 ? 4.624 7.426 -29.094 1.00 46.97 127 GLY A N 1
ATOM 1018 C CA . GLY A 1 127 ? 4.431 8.865 -28.806 1.00 46.97 127 GLY A CA 1
ATOM 1019 C C . GLY A 1 127 ? 3.940 9.337 -27.417 1.00 46.97 127 GLY A C 1
ATOM 1020 O O . GLY A 1 127 ? 2.783 9.150 -27.058 1.00 46.97 127 GLY A O 1
ATOM 1021 N N . GLN A 1 128 ? 4.783 10.125 -26.729 1.00 46.41 128 GLN A N 1
ATOM 1022 C CA . GLN A 1 128 ? 4.544 10.989 -25.546 1.00 46.41 128 GLN A CA 1
ATOM 1023 C C . GLN A 1 128 ? 3.977 10.329 -24.269 1.00 46.41 128 GLN A C 1
ATOM 1025 O O . GLN A 1 128 ? 4.423 10.671 -23.179 1.00 46.41 128 GLN A O 1
ATOM 1030 N N . SER A 1 129 ? 3.023 9.402 -24.365 1.00 48.34 129 SER A N 1
ATOM 1031 C CA . SER A 1 129 ? 2.376 8.771 -23.207 1.00 48.34 129 SER A CA 1
ATOM 1032 C C . SER A 1 129 ? 3.263 7.738 -22.503 1.00 48.34 129 SER A C 1
ATOM 1034 O O . SER A 1 129 ? 3.261 7.698 -21.276 1.00 48.34 129 SER A O 1
ATOM 1036 N N . GLU A 1 130 ? 4.076 6.977 -23.247 1.00 51.59 130 GLU A N 1
ATOM 1037 C CA . GLU A 1 130 ? 5.055 6.043 -22.666 1.00 51.59 130 GLU A CA 1
ATOM 1038 C C . GLU A 1 130 ? 6.318 6.762 -22.163 1.00 51.59 130 GLU A C 1
ATOM 1040 O O . GLU A 1 130 ? 6.885 6.367 -21.149 1.00 51.59 130 GLU A O 1
ATOM 1045 N N . VAL A 1 131 ? 6.704 7.888 -22.785 1.00 55.72 131 VAL A N 1
ATOM 1046 C CA . VAL A 1 131 ? 7.829 8.729 -22.322 1.00 55.72 131 VAL A CA 1
ATOM 1047 C C . VAL A 1 131 ? 7.611 9.175 -20.877 1.00 55.72 131 VAL A C 1
ATOM 1049 O O . VAL A 1 131 ? 8.518 9.046 -20.062 1.00 55.72 131 VAL A O 1
ATOM 1052 N N . ASN A 1 132 ? 6.390 9.599 -20.533 1.00 61.47 132 ASN A N 1
ATOM 1053 C CA . ASN A 1 132 ? 6.063 10.008 -19.168 1.00 61.47 132 ASN A CA 1
ATOM 1054 C C . ASN A 1 132 ? 6.286 8.872 -18.153 1.00 61.47 132 ASN A C 1
ATOM 1056 O O . ASN A 1 132 ? 6.686 9.138 -17.027 1.00 61.47 132 ASN A O 1
ATOM 1060 N N . MET A 1 133 ? 6.039 7.610 -18.524 1.00 68.88 133 MET A N 1
ATOM 1061 C CA . MET A 1 133 ? 6.211 6.475 -17.610 1.00 68.88 133 MET A CA 1
ATOM 1062 C C . MET A 1 133 ? 7.689 6.190 -17.330 1.00 68.88 133 MET A C 1
ATOM 1064 O O . MET A 1 133 ? 8.057 5.955 -16.183 1.00 68.88 133 MET A O 1
ATOM 1068 N N . TYR A 1 134 ? 8.544 6.278 -18.352 1.00 71.00 134 TYR A N 1
ATOM 1069 C CA . TYR A 1 134 ? 9.994 6.178 -18.173 1.00 71.00 134 TYR A CA 1
ATOM 1070 C C . TYR A 1 134 ? 10.572 7.398 -17.442 1.00 71.00 134 TYR A C 1
ATOM 1072 O O . TYR A 1 134 ? 11.515 7.258 -16.670 1.00 71.00 134 TYR A O 1
ATOM 1080 N N . GLU A 1 135 ? 9.996 8.588 -17.630 1.00 69.94 135 GLU A N 1
ATOM 1081 C CA . GLU A 1 135 ? 10.339 9.765 -16.823 1.00 69.94 135 GLU A CA 1
ATOM 1082 C C . GLU A 1 135 ? 9.992 9.548 -15.343 1.00 69.94 135 GLU A C 1
ATOM 1084 O O . GLU A 1 135 ? 10.816 9.851 -14.480 1.00 69.94 135 GLU A O 1
ATOM 1089 N N . PHE A 1 136 ? 8.820 8.977 -15.034 1.00 75.31 136 PHE A N 1
ATOM 1090 C CA . PHE A 1 136 ? 8.479 8.585 -13.664 1.00 75.31 136 PHE A CA 1
ATOM 1091 C C . PHE A 1 136 ? 9.441 7.528 -13.115 1.00 75.31 136 PHE A C 1
ATOM 1093 O O . PHE A 1 136 ? 9.894 7.682 -11.986 1.00 75.31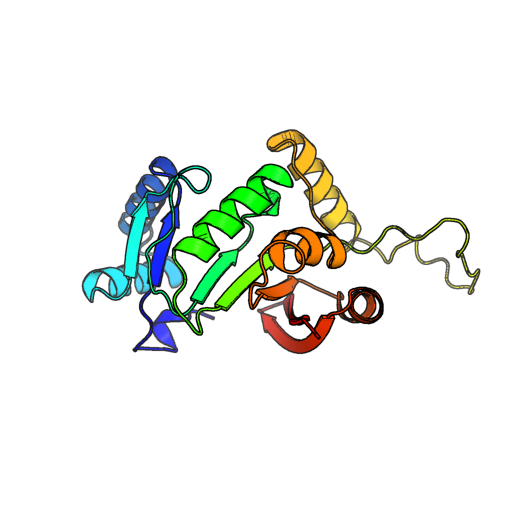 136 PHE A O 1
ATOM 1100 N N . ASP A 1 137 ? 9.828 6.524 -13.904 1.00 79.56 137 ASP A N 1
ATOM 1101 C CA . ASP A 1 137 ? 10.813 5.516 -13.486 1.00 79.56 137 ASP A CA 1
ATOM 1102 C C . ASP A 1 137 ? 12.173 6.137 -13.129 1.00 79.56 137 ASP A C 1
ATOM 1104 O O . ASP A 1 137 ? 12.741 5.846 -12.074 1.00 79.56 137 ASP A O 1
ATOM 1108 N N . ILE A 1 138 ? 12.660 7.077 -13.946 1.00 83.00 138 ILE A N 1
ATOM 1109 C CA . ILE A 1 138 ? 13.888 7.834 -13.657 1.00 83.00 138 ILE A CA 1
ATOM 1110 C C . ILE A 1 138 ? 13.742 8.629 -12.353 1.00 83.00 138 ILE A C 1
ATOM 1112 O O . ILE A 1 138 ? 14.653 8.616 -11.523 1.00 83.00 138 ILE A O 1
ATOM 1116 N N . LEU A 1 139 ? 12.598 9.288 -12.140 1.00 84.38 139 LEU A N 1
ATOM 1117 C CA . LEU A 1 139 ? 12.323 10.018 -10.899 1.00 84.38 139 LEU A CA 1
ATOM 1118 C C . LEU A 1 139 ? 12.293 9.085 -9.682 1.00 84.38 139 LEU A C 1
ATOM 1120 O O . LEU A 1 139 ? 12.848 9.433 -8.637 1.00 84.38 139 LEU A O 1
ATOM 1124 N N . MET A 1 140 ? 11.681 7.904 -9.805 1.00 82.25 140 MET A N 1
ATOM 1125 C CA . MET A 1 140 ? 11.639 6.909 -8.729 1.00 82.25 140 MET A CA 1
ATOM 1126 C C . MET A 1 140 ? 13.041 6.391 -8.393 1.00 82.25 140 MET A C 1
ATOM 1128 O O . MET A 1 140 ? 13.397 6.259 -7.216 1.00 82.25 140 MET A O 1
ATOM 1132 N N . MET A 1 141 ? 13.872 6.171 -9.411 1.00 82.31 141 MET A N 1
ATOM 1133 C CA . MET A 1 141 ? 15.265 5.768 -9.236 1.00 82.31 141 MET A CA 1
ATOM 1134 C C . MET A 1 141 ? 16.079 6.842 -8.510 1.00 82.31 141 MET A C 1
ATOM 1136 O O . MET A 1 141 ? 16.793 6.528 -7.557 1.00 82.31 141 MET A O 1
ATOM 1140 N N . GLU A 1 142 ? 15.955 8.104 -8.920 1.00 84.56 142 GLU A N 1
ATOM 1141 C CA . GLU A 1 142 ? 16.706 9.218 -8.333 1.00 84.56 142 GLU A CA 1
ATOM 1142 C C . GLU A 1 142 ? 16.287 9.504 -6.884 1.00 84.56 142 GLU A C 1
ATOM 1144 O O . GLU A 1 142 ? 17.139 9.677 -6.011 1.00 84.56 142 GLU A O 1
ATOM 1149 N N . CYS A 1 143 ? 14.981 9.554 -6.616 1.00 83.06 143 CYS A N 1
ATOM 1150 C CA . CYS A 1 143 ? 14.461 10.023 -5.331 1.00 83.06 143 CYS A CA 1
ATOM 1151 C C . CYS A 1 143 ? 14.387 8.925 -4.264 1.00 83.06 143 CYS A C 1
ATOM 1153 O O . CYS A 1 143 ? 14.515 9.223 -3.074 1.00 83.06 143 CYS A O 1
ATOM 1155 N N . TYR A 1 144 ? 14.180 7.672 -4.674 1.00 78.19 144 TYR A N 1
ATOM 1156 C CA . TYR A 1 144 ? 13.840 6.580 -3.757 1.00 78.19 144 TYR A CA 1
ATOM 1157 C C . TYR A 1 144 ? 14.726 5.344 -3.926 1.00 78.19 144 TYR A C 1
ATOM 1159 O O . TYR A 1 144 ? 14.583 4.389 -3.165 1.00 78.19 144 TYR A O 1
ATOM 1167 N N . ASN A 1 145 ? 15.662 5.348 -4.890 1.00 82.81 145 ASN A N 1
ATOM 1168 C CA . ASN A 1 145 ? 16.401 4.147 -5.299 1.00 82.81 145 ASN A CA 1
ATOM 1169 C C . ASN A 1 145 ? 15.436 2.975 -5.588 1.00 82.81 145 ASN A C 1
ATOM 1171 O O . ASN A 1 145 ? 15.687 1.817 -5.236 1.00 82.81 145 ASN A O 1
ATOM 1175 N N . ALA A 1 146 ? 14.297 3.321 -6.188 1.00 85.38 146 ALA A N 1
ATOM 1176 C CA . ALA A 1 146 ? 13.189 2.435 -6.495 1.00 85.38 146 ALA A CA 1
ATOM 1177 C C . ALA A 1 146 ? 12.901 2.461 -8.003 1.00 85.38 146 ALA A C 1
ATOM 1179 O O . ALA A 1 146 ? 13.717 2.958 -8.779 1.00 85.38 146 ALA A O 1
ATOM 1180 N N . LYS A 1 147 ? 11.795 1.847 -8.429 1.00 85.31 147 LYS A N 1
ATOM 1181 C CA . LYS A 1 147 ? 11.451 1.748 -9.848 1.00 85.31 147 LYS A CA 1
ATOM 1182 C C . LYS A 1 147 ? 9.960 1.567 -10.082 1.00 85.31 147 LYS A C 1
ATOM 1184 O O . LYS A 1 147 ? 9.264 0.936 -9.275 1.00 85.31 147 LYS A O 1
ATOM 1189 N N . GLU A 1 148 ? 9.520 2.022 -11.243 1.00 84.88 148 GLU A N 1
ATOM 1190 C CA . GLU A 1 148 ? 8.279 1.563 -11.847 1.00 84.88 148 GLU A CA 1
ATOM 1191 C C . GLU A 1 148 ? 8.458 0.115 -12.340 1.00 84.88 148 GLU A C 1
ATOM 1193 O O . GLU A 1 148 ? 9.572 -0.366 -12.580 1.00 84.88 148 GLU A O 1
ATOM 1198 N N . ARG A 1 149 ? 7.364 -0.648 -12.403 1.00 84.62 149 ARG A N 1
ATOM 1199 C CA . ARG A 1 149 ? 7.419 -2.106 -12.609 1.00 84.62 149 ARG A CA 1
ATOM 1200 C C . ARG A 1 149 ? 6.487 -2.571 -13.705 1.00 84.62 149 ARG A C 1
ATOM 1202 O O . ARG A 1 149 ? 5.421 -1.993 -13.925 1.00 84.62 149 ARG A O 1
ATOM 1209 N N . THR A 1 150 ? 6.882 -3.649 -14.372 1.00 82.50 150 THR A N 1
ATOM 1210 C CA . THR A 1 150 ? 5.994 -4.335 -15.313 1.00 82.50 150 THR A CA 1
ATOM 1211 C C . THR A 1 150 ? 4.904 -5.096 -14.555 1.00 82.50 150 THR A C 1
ATOM 1213 O O . THR A 1 150 ? 4.999 -5.341 -13.346 1.00 82.50 150 THR A O 1
ATOM 1216 N N . LEU A 1 151 ? 3.851 -5.504 -15.270 1.00 78.38 151 LEU A N 1
ATOM 1217 C CA . LEU A 1 151 ? 2.779 -6.313 -14.689 1.00 78.38 151 LEU A CA 1
ATOM 1218 C C . LEU A 1 151 ? 3.337 -7.623 -14.115 1.00 78.38 151 LEU A C 1
ATOM 1220 O O . LEU A 1 151 ? 2.980 -8.012 -13.005 1.00 78.38 151 LEU A O 1
ATOM 1224 N N . GLU A 1 152 ? 4.247 -8.264 -14.851 1.00 76.88 152 GLU A N 1
ATOM 1225 C CA . GLU A 1 152 ? 4.912 -9.498 -14.435 1.00 76.88 152 GLU A CA 1
ATOM 1226 C C . GLU A 1 152 ? 5.671 -9.332 -13.113 1.00 76.88 152 GLU A C 1
ATOM 1228 O O . GLU A 1 152 ? 5.588 -10.184 -12.224 1.00 76.88 152 GLU A O 1
ATOM 1233 N N . GLU A 1 153 ? 6.370 -8.214 -12.933 1.00 83.25 153 GLU A N 1
ATOM 1234 C CA . GLU A 1 153 ? 7.118 -7.953 -11.706 1.00 83.25 153 GLU A CA 1
ATOM 1235 C C . GLU A 1 153 ? 6.199 -7.767 -10.494 1.00 83.25 153 GLU A C 1
ATOM 1237 O O . GLU A 1 153 ? 6.485 -8.304 -9.422 1.00 83.25 153 GLU A O 1
ATOM 1242 N N . PHE A 1 154 ? 5.062 -7.078 -10.646 1.00 82.44 154 PHE A N 1
ATOM 1243 C CA . PHE A 1 154 ? 4.077 -6.956 -9.563 1.00 82.44 154 PHE A CA 1
ATOM 1244 C C . PHE A 1 154 ? 3.495 -8.311 -9.142 1.00 82.44 154 PHE A C 1
ATOM 1246 O O . PHE A 1 154 ? 3.299 -8.561 -7.948 1.00 82.44 154 PHE A O 1
ATOM 1253 N N . ILE A 1 155 ? 3.278 -9.219 -10.094 1.00 77.75 155 ILE A N 1
ATOM 1254 C CA . ILE A 1 155 ? 2.822 -10.588 -9.811 1.00 77.75 155 ILE A CA 1
ATOM 1255 C C . ILE A 1 155 ? 3.881 -11.351 -9.029 1.00 77.75 155 ILE A C 1
ATOM 1257 O O . ILE A 1 155 ? 3.569 -11.990 -8.021 1.00 77.75 155 ILE A O 1
ATOM 1261 N N . HIS A 1 156 ? 5.141 -11.258 -9.453 1.00 79.69 156 HIS A N 1
ATOM 1262 C CA . HIS A 1 156 ? 6.253 -11.916 -8.775 1.00 79.69 156 HIS A CA 1
ATOM 1263 C C . HIS A 1 156 ? 6.462 -11.401 -7.347 1.00 79.69 156 HIS A C 1
ATOM 1265 O O . HIS A 1 156 ? 6.873 -12.172 -6.480 1.00 79.69 156 HIS A O 1
ATOM 1271 N N . LEU A 1 157 ? 6.142 -10.135 -7.063 1.00 80.19 157 LEU A N 1
ATOM 1272 C CA . LEU A 1 157 ? 6.224 -9.587 -5.707 1.00 80.19 157 LEU A CA 1
ATOM 1273 C C . LEU A 1 157 ? 5.174 -10.174 -4.757 1.00 80.19 157 LEU A C 1
ATOM 1275 O O . LEU A 1 157 ? 5.469 -10.388 -3.579 1.00 80.19 157 LEU A O 1
ATOM 1279 N N . GLY A 1 158 ? 3.951 -10.399 -5.240 1.00 68.69 158 GLY A N 1
ATOM 1280 C CA . GLY A 1 158 ? 2.812 -10.667 -4.363 1.00 68.69 158 GLY A CA 1
ATOM 1281 C C . GLY A 1 158 ? 2.164 -12.041 -4.502 1.00 68.69 158 GLY A C 1
ATOM 1282 O O . GLY A 1 158 ? 1.752 -12.621 -3.499 1.00 68.69 158 GLY A O 1
ATOM 1283 N N . TYR A 1 159 ? 2.075 -12.585 -5.712 1.00 63.56 159 TYR A N 1
ATOM 1284 C CA . TYR A 1 159 ? 1.359 -13.834 -5.958 1.00 63.56 159 TYR A CA 1
ATOM 1285 C C . TYR A 1 159 ? 2.255 -15.054 -5.726 1.00 63.56 159 TYR A C 1
ATOM 1287 O O . TYR A 1 159 ? 1.957 -15.878 -4.860 1.00 63.56 159 TYR A O 1
ATOM 1295 N N . ALA A 1 160 ? 3.400 -15.126 -6.413 1.00 60.66 160 ALA A N 1
ATOM 1296 C CA . ALA A 1 160 ? 4.299 -16.282 -6.346 1.00 60.66 160 ALA A CA 1
ATOM 1297 C C . ALA A 1 160 ? 4.843 -16.596 -4.928 1.00 60.66 160 ALA A C 1
ATOM 1299 O O . ALA A 1 160 ? 4.873 -17.771 -4.559 1.00 60.66 160 ALA A O 1
ATOM 1300 N N . PRO A 1 161 ? 5.238 -15.611 -4.092 1.00 61.94 161 PRO A N 1
ATOM 1301 C CA . PRO A 1 161 ? 5.802 -15.904 -2.772 1.00 61.94 161 PRO A CA 1
ATOM 1302 C C . PRO A 1 161 ? 4.780 -15.945 -1.624 1.00 61.94 161 PRO A C 1
ATOM 1304 O O . PRO A 1 161 ? 5.111 -16.472 -0.560 1.00 61.94 161 PRO A O 1
ATOM 1307 N N . LEU A 1 162 ? 3.583 -15.360 -1.777 1.00 64.62 162 LEU A N 1
ATOM 1308 C CA . LEU A 1 162 ? 2.661 -15.112 -0.651 1.00 64.62 162 LEU A CA 1
ATOM 1309 C C . LEU A 1 162 ? 1.233 -15.638 -0.852 1.00 64.62 162 LEU A C 1
ATOM 1311 O O . LEU A 1 162 ? 0.481 -15.662 0.127 1.00 64.62 162 LEU A O 1
ATOM 1315 N N . VAL A 1 163 ? 0.876 -16.082 -2.067 1.00 65.81 163 VAL A N 1
ATOM 1316 C CA . VAL A 1 163 ? -0.458 -16.603 -2.430 1.00 65.81 163 VAL A CA 1
ATOM 1317 C C . VAL A 1 163 ? -1.565 -15.656 -1.956 1.00 65.81 163 VAL A C 1
ATOM 1319 O O . VAL A 1 163 ? -2.438 -16.003 -1.158 1.00 65.81 163 VAL A O 1
ATOM 1322 N N . LEU A 1 164 ? -1.453 -14.398 -2.373 1.00 70.06 164 LEU A N 1
ATOM 1323 C CA . LEU A 1 164 ? -2.429 -13.357 -2.083 1.00 70.06 164 LEU A CA 1
ATOM 1324 C C . LEU A 1 164 ? -3.466 -13.282 -3.210 1.00 70.06 164 LEU A C 1
ATOM 1326 O O . LEU A 1 164 ? -3.099 -13.307 -4.384 1.00 70.06 164 LEU A O 1
ATOM 1330 N N . ASP A 1 165 ? -4.739 -13.104 -2.849 1.00 71.56 165 ASP A N 1
ATOM 1331 C CA . ASP A 1 165 ? -5.781 -12.680 -3.791 1.00 71.56 165 ASP A CA 1
ATOM 1332 C C . ASP A 1 165 ? -5.534 -11.204 -4.142 1.00 71.56 165 ASP A C 1
ATOM 1334 O O . ASP A 1 165 ? -6.040 -10.292 -3.472 1.00 71.56 165 ASP A O 1
ATOM 1338 N N . ILE A 1 166 ? -4.674 -10.987 -5.142 1.00 70.69 166 ILE A N 1
ATOM 1339 C CA . ILE A 1 166 ? -4.244 -9.666 -5.606 1.00 70.69 166 ILE A CA 1
ATOM 1340 C C . ILE A 1 166 ? -5.062 -9.260 -6.819 1.00 70.69 166 ILE A C 1
ATOM 1342 O O . ILE A 1 166 ? -5.107 -9.970 -7.819 1.00 70.69 166 ILE A O 1
ATOM 1346 N N . VAL A 1 167 ? -5.638 -8.069 -6.733 1.00 75.00 167 VAL A N 1
ATOM 1347 C CA . VAL A 1 167 ? -6.191 -7.346 -7.872 1.00 75.00 167 VAL A CA 1
ATOM 1348 C C . VAL A 1 167 ? -5.241 -6.205 -8.204 1.00 75.00 167 VAL A C 1
ATOM 1350 O O . VAL A 1 167 ? -5.057 -5.297 -7.390 1.00 75.00 167 VAL A O 1
ATOM 1353 N N . VAL A 1 168 ? -4.629 -6.254 -9.385 1.00 72.06 168 VAL A N 1
ATOM 1354 C CA . VAL A 1 168 ? -3.802 -5.150 -9.888 1.00 72.06 168 VAL A CA 1
ATOM 1355 C C . VAL A 1 168 ? -4.685 -4.239 -10.729 1.00 72.06 168 VAL A C 1
ATOM 1357 O O . VAL A 1 168 ? -5.330 -4.712 -11.661 1.00 72.06 168 VAL A O 1
ATOM 1360 N N . LEU A 1 169 ? -4.719 -2.952 -10.381 1.00 73.44 169 LEU A N 1
ATOM 1361 C CA . LEU A 1 169 ? -5.393 -1.891 -11.120 1.00 73.44 169 LEU A CA 1
ATOM 1362 C C . LEU A 1 169 ? -4.344 -0.966 -11.721 1.00 73.44 169 LEU A C 1
ATOM 1364 O O . LEU A 1 169 ? -3.622 -0.294 -10.989 1.00 73.44 169 LEU A O 1
ATOM 1368 N N . THR A 1 170 ? -4.278 -0.889 -13.043 1.00 70.19 170 THR A N 1
ATOM 1369 C CA . THR A 1 170 ? -3.299 -0.021 -13.708 1.00 70.19 170 THR A CA 1
ATOM 1370 C C . THR A 1 170 ? -3.934 1.005 -14.620 1.00 70.19 170 THR A C 1
ATOM 1372 O O . THR A 1 170 ? -5.019 0.796 -15.157 1.00 70.19 170 THR A O 1
ATOM 1375 N N . ILE A 1 171 ? -3.242 2.129 -14.751 1.00 62.62 171 ILE A N 1
ATOM 1376 C CA . ILE A 1 171 ? -3.622 3.278 -15.545 1.00 62.62 171 ILE A CA 1
ATOM 1377 C C . ILE A 1 171 ? -3.068 3.070 -16.963 1.00 62.62 171 ILE A C 1
ATOM 1379 O O . ILE A 1 171 ? -1.859 3.121 -17.151 1.00 62.62 171 ILE A O 1
ATOM 1383 N N . HIS A 1 172 ? -3.953 2.927 -17.959 1.00 60.44 172 HIS A N 1
ATOM 1384 C CA . HIS A 1 172 ? -3.630 2.841 -19.400 1.00 60.44 172 HIS A CA 1
ATOM 1385 C C . HIS A 1 172 ? -3.174 1.459 -19.936 1.00 60.44 172 HIS A C 1
ATOM 1387 O O . HIS A 1 172 ? -2.825 0.574 -19.170 1.00 60.44 172 HIS A O 1
ATOM 1393 N N . ASN A 1 173 ? -3.285 1.304 -21.268 1.00 52.50 173 ASN A N 1
ATOM 1394 C CA . ASN A 1 173 ? -3.174 0.164 -22.218 1.00 52.50 173 ASN A CA 1
ATOM 1395 C C . ASN A 1 173 ? -2.450 -1.172 -21.855 1.00 52.50 173 ASN A C 1
ATOM 1397 O O . ASN A 1 173 ? -1.900 -1.829 -22.735 1.00 52.50 173 ASN A O 1
ATOM 1401 N N . ALA A 1 174 ? -2.514 -1.654 -20.613 1.00 52.78 174 ALA A N 1
ATOM 1402 C CA . ALA A 1 174 ? -1.918 -2.918 -20.163 1.00 52.78 174 ALA A CA 1
ATOM 1403 C C . ALA A 1 174 ? -2.655 -4.176 -20.658 1.00 52.78 174 ALA A C 1
ATOM 1405 O O . ALA A 1 174 ? -2.261 -5.298 -20.340 1.00 52.78 174 ALA A O 1
ATOM 1406 N N . VAL A 1 175 ? -3.734 -4.018 -21.435 1.00 52.84 175 VAL A N 1
ATOM 1407 C CA . VAL A 1 175 ? -4.535 -5.141 -21.951 1.00 52.84 175 VAL A CA 1
ATOM 1408 C C . VAL A 1 175 ? -3.659 -6.097 -22.771 1.00 52.84 175 VAL A C 1
ATOM 1410 O O . VAL A 1 175 ? -3.780 -7.314 -22.624 1.00 52.84 175 VAL A O 1
ATOM 1413 N N . ASN A 1 176 ? -2.705 -5.559 -23.540 1.00 52.62 176 ASN A N 1
ATOM 1414 C CA . ASN A 1 176 ? -1.787 -6.352 -24.361 1.00 52.62 176 ASN A CA 1
ATOM 1415 C C . ASN A 1 176 ? -0.717 -7.103 -23.541 1.00 52.62 176 ASN A C 1
ATOM 1417 O O . ASN A 1 176 ? -0.227 -8.129 -24.002 1.00 52.62 176 ASN A O 1
ATOM 1421 N N . SER A 1 177 ? -0.393 -6.652 -22.322 1.00 54.84 177 SER A N 1
ATOM 1422 C CA . SER A 1 177 ? 0.640 -7.258 -21.459 1.00 54.84 177 SER A CA 1
ATOM 1423 C C . SER A 1 177 ? 0.142 -8.466 -20.652 1.00 54.84 177 SER A C 1
ATOM 1425 O O . SER A 1 177 ? 0.929 -9.159 -20.015 1.00 54.84 177 SER A O 1
ATOM 1427 N N . SER A 1 178 ? -1.166 -8.740 -20.650 1.00 55.06 178 SER A N 1
ATOM 1428 C CA . SER A 1 178 ? -1.751 -9.808 -19.821 1.00 55.06 178 SER A CA 1
ATOM 1429 C C . SER A 1 178 ? -1.530 -11.224 -20.351 1.00 55.06 178 SER A C 1
ATOM 1431 O O . SER A 1 178 ? -1.413 -12.164 -19.571 1.00 55.06 178 SER A O 1
ATOM 1433 N N . ALA A 1 179 ? -1.412 -11.391 -21.672 1.00 55.31 179 ALA A N 1
ATOM 1434 C CA . ALA A 1 179 ? -1.323 -12.711 -22.298 1.00 55.31 179 ALA A CA 1
ATOM 1435 C C . ALA A 1 179 ? -0.059 -13.501 -21.902 1.00 55.31 179 ALA A C 1
ATOM 1437 O O . ALA A 1 179 ? -0.053 -14.725 -22.010 1.00 55.31 179 ALA A O 1
ATOM 1438 N N . GLN A 1 180 ? 0.994 -12.815 -21.447 1.00 55.28 180 GLN A N 1
ATOM 1439 C CA . GLN A 1 180 ? 2.276 -13.417 -21.063 1.00 55.28 180 GLN A CA 1
ATOM 1440 C C . GLN A 1 180 ? 2.484 -13.478 -19.540 1.00 55.28 180 GLN A C 1
ATOM 1442 O O . GLN A 1 180 ? 3.367 -14.189 -19.076 1.00 55.28 180 GLN A O 1
ATOM 1447 N N . SER A 1 181 ? 1.643 -12.801 -18.750 1.00 59.53 181 SER A N 1
ATOM 1448 C CA . SER A 1 181 ? 1.877 -12.597 -17.314 1.00 59.53 181 SER A CA 1
ATOM 1449 C C . SER A 1 181 ? 1.258 -13.665 -16.403 1.00 59.53 181 SER A C 1
ATOM 1451 O O . SER A 1 181 ? 1.468 -13.640 -15.193 1.00 59.53 181 SER A O 1
ATOM 1453 N N . GLY A 1 182 ? 0.479 -14.606 -16.948 1.00 64.62 182 GLY A N 1
ATOM 1454 C CA . GLY A 1 182 ? -0.247 -15.597 -16.143 1.00 64.62 182 GLY A CA 1
ATOM 1455 C C . GLY A 1 182 ? -1.421 -15.008 -15.347 1.00 64.62 182 GLY A C 1
ATOM 1456 O O . GLY A 1 182 ? -1.909 -15.650 -14.417 1.00 64.62 182 GLY A O 1
ATOM 1457 N N . LEU A 1 183 ? -1.880 -13.802 -15.703 1.00 67.94 183 LEU A N 1
ATOM 1458 C CA . LEU A 1 183 ? -3.108 -13.211 -15.177 1.00 67.94 183 LEU A CA 1
ATOM 1459 C C . LEU A 1 183 ? -4.223 -13.235 -16.212 1.00 67.94 183 LEU A C 1
ATOM 1461 O O . LEU A 1 183 ? -4.015 -13.007 -17.403 1.00 67.94 183 LEU A O 1
ATOM 1465 N N . GLN A 1 184 ? -5.439 -13.411 -15.719 1.00 74.81 184 GLN A N 1
ATOM 1466 C CA . GLN A 1 184 ? -6.647 -13.174 -16.476 1.00 74.81 184 GLN A CA 1
ATOM 1467 C C . GLN A 1 184 ? -7.008 -11.686 -16.402 1.00 74.81 184 GLN A C 1
ATOM 1469 O O . GLN A 1 184 ? -7.150 -11.110 -15.321 1.00 74.81 184 GLN A O 1
ATOM 1474 N N . PHE A 1 185 ? -7.178 -11.064 -17.569 1.00 77.56 185 PHE A N 1
ATOM 1475 C CA . PHE A 1 185 ? -7.891 -9.796 -17.687 1.00 77.56 185 PHE A CA 1
ATOM 1476 C C . PHE A 1 185 ? -9.355 -9.996 -17.281 1.00 77.56 185 PHE A C 1
ATOM 1478 O O . PHE A 1 185 ? -10.027 -10.885 -17.813 1.00 77.56 185 PHE A O 1
ATOM 1485 N N . ASN A 1 186 ? -9.857 -9.141 -16.390 1.00 78.19 186 ASN A N 1
ATOM 1486 C CA . ASN A 1 186 ? -11.245 -9.210 -15.937 1.00 78.19 186 ASN A CA 1
ATOM 1487 C C . ASN A 1 186 ? -12.091 -8.085 -16.530 1.00 78.19 186 ASN A C 1
ATOM 1489 O O . ASN A 1 186 ? -13.064 -8.346 -17.236 1.00 78.19 186 ASN A O 1
ATOM 1493 N N . GLU A 1 187 ? -11.746 -6.834 -16.218 1.00 80.50 187 GLU A N 1
ATOM 1494 C CA . GLU A 1 187 ? -12.600 -5.681 -16.502 1.00 80.50 187 GLU A CA 1
ATOM 1495 C C . GLU A 1 187 ? -11.790 -4.377 -16.605 1.00 80.50 187 GLU A C 1
ATOM 1497 O O . GLU A 1 187 ? -10.693 -4.252 -16.058 1.00 80.50 187 GLU A O 1
ATOM 1502 N N . ILE A 1 188 ? -12.344 -3.387 -17.312 1.00 76.50 188 ILE A N 1
ATOM 1503 C CA . ILE A 1 188 ? -11.822 -2.017 -17.372 1.00 76.50 188 ILE A CA 1
ATOM 1504 C C . ILE A 1 188 ? -12.796 -1.093 -16.644 1.00 76.50 188 ILE A C 1
ATOM 1506 O O . ILE A 1 188 ? -13.956 -0.963 -17.033 1.00 76.50 188 ILE A O 1
ATOM 1510 N N . TYR A 1 189 ? -12.300 -0.382 -15.637 1.00 76.62 189 TYR A N 1
ATOM 1511 C CA . TYR A 1 189 ? -13.049 0.603 -14.869 1.00 76.62 189 TYR A CA 1
ATOM 1512 C C . TYR A 1 189 ? -12.701 2.031 -15.316 1.00 76.62 189 TYR A C 1
ATOM 1514 O O . TYR A 1 189 ? -11.558 2.469 -15.159 1.00 76.62 189 TYR A O 1
ATOM 1522 N N . PRO A 1 190 ? -13.672 2.816 -15.814 1.00 71.19 190 PRO A N 1
ATOM 1523 C CA . PRO A 1 190 ? -13.445 4.218 -16.160 1.00 71.19 190 PRO A CA 1
ATOM 1524 C C . PRO A 1 190 ? -13.057 5.059 -14.931 1.00 71.19 190 PRO A C 1
ATOM 1526 O O . PRO A 1 190 ? -13.745 5.039 -13.905 1.00 71.19 190 PRO A O 1
ATOM 1529 N N . ALA A 1 191 ? -11.988 5.849 -15.037 1.00 65.19 191 ALA A N 1
ATOM 1530 C CA . ALA A 1 191 ? -11.408 6.632 -13.945 1.00 65.19 191 ALA A CA 1
ATOM 1531 C C . ALA A 1 191 ? -11.053 8.072 -14.377 1.00 65.19 191 ALA A C 1
ATOM 1533 O O . ALA A 1 191 ? -9.931 8.538 -14.189 1.00 65.19 191 ALA A O 1
ATOM 1534 N N . GLY A 1 192 ? -12.034 8.809 -14.910 1.00 67.75 192 GLY A N 1
ATOM 1535 C CA . GLY A 1 192 ? -11.817 10.150 -15.474 1.00 67.75 192 GLY A CA 1
ATOM 1536 C C . GLY A 1 192 ? -11.283 10.048 -16.900 1.00 67.75 192 GLY A C 1
ATOM 1537 O O . GLY A 1 192 ? -11.833 9.276 -17.679 1.00 67.75 192 GLY A O 1
ATOM 1538 N N . ASP A 1 193 ? -10.204 10.771 -17.208 1.00 58.06 193 ASP A N 1
ATOM 1539 C CA . ASP A 1 193 ? -9.475 10.653 -18.487 1.00 58.06 193 ASP A CA 1
ATOM 1540 C C . ASP A 1 193 ? -8.577 9.402 -18.542 1.00 58.06 193 ASP A C 1
ATOM 1542 O O . ASP A 1 193 ? -7.896 9.141 -19.528 1.00 58.06 193 ASP A O 1
ATOM 1546 N N . MET A 1 194 ? -8.569 8.626 -17.458 1.00 61.16 194 MET A N 1
ATOM 1547 C CA . MET A 1 194 ? -7.813 7.395 -17.302 1.00 61.16 194 MET A CA 1
ATOM 1548 C C . MET A 1 194 ? -8.756 6.196 -17.182 1.00 61.16 194 MET A C 1
ATOM 1550 O O . MET A 1 194 ? -9.940 6.339 -16.867 1.00 61.16 194 MET A O 1
ATOM 1554 N N . ALA A 1 195 ? -8.219 4.995 -17.369 1.00 65.00 195 ALA A N 1
ATOM 1555 C CA . ALA A 1 195 ? -8.924 3.743 -17.130 1.00 65.00 195 ALA A CA 1
ATOM 1556 C C . ALA A 1 195 ? -8.086 2.858 -16.207 1.00 65.00 195 ALA A C 1
ATOM 1558 O O . ALA A 1 195 ? -6.875 2.776 -16.396 1.00 65.00 195 ALA A O 1
ATOM 1559 N N . LEU A 1 196 ? -8.732 2.231 -15.223 1.00 71.62 196 LEU A N 1
ATOM 1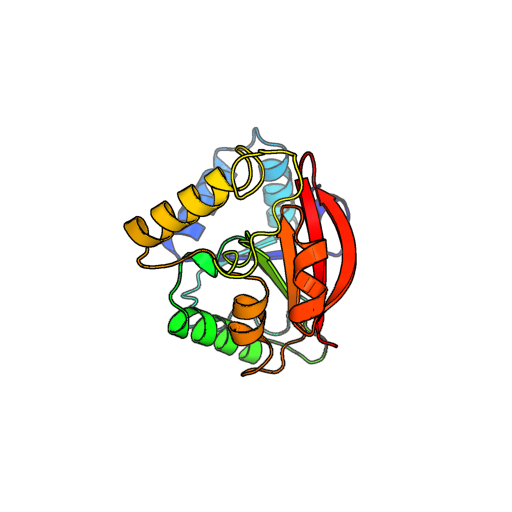560 C CA . LEU A 1 196 ? -8.131 1.207 -14.376 1.00 71.62 196 LEU A CA 1
ATOM 1561 C C . LEU A 1 196 ? -8.430 -0.161 -14.975 1.00 71.62 196 LEU A C 1
ATOM 1563 O O . LEU A 1 196 ? -9.595 -0.499 -15.159 1.00 71.62 196 LEU A O 1
ATOM 1567 N N . VAL A 1 197 ? -7.401 -0.941 -15.270 1.00 70.88 197 VAL A N 1
ATOM 1568 C CA . VAL A 1 197 ? -7.564 -2.304 -15.787 1.00 70.88 197 VAL A CA 1
ATOM 1569 C C . VAL A 1 197 ? -7.361 -3.306 -14.665 1.00 70.88 197 VAL A C 1
ATOM 1571 O O . VAL A 1 197 ? -6.333 -3.238 -13.999 1.00 70.88 197 VAL A O 1
ATOM 1574 N N . GLU A 1 198 ? -8.317 -4.213 -14.463 1.00 77.69 198 GLU A N 1
ATOM 1575 C CA . GLU A 1 198 ? -8.225 -5.288 -13.476 1.00 77.69 198 GLU A CA 1
ATOM 1576 C C . GLU A 1 198 ? -7.658 -6.571 -14.062 1.00 77.69 198 GLU A C 1
ATOM 1578 O O . GLU A 1 198 ? -8.164 -7.118 -15.048 1.00 77.69 198 GLU A O 1
ATOM 1583 N N . PHE A 1 199 ? -6.673 -7.094 -13.340 1.00 72.19 199 PHE A N 1
ATOM 1584 C CA . PHE A 1 199 ? -6.128 -8.422 -13.544 1.00 72.19 199 PHE A CA 1
ATOM 1585 C C . PHE A 1 199 ? -6.261 -9.259 -12.274 1.00 72.19 199 PHE A C 1
ATOM 1587 O O . PHE A 1 199 ? -6.061 -8.754 -11.165 1.00 72.19 199 PHE A O 1
ATOM 1594 N N . SER A 1 200 ? -6.580 -10.541 -12.447 1.00 73.75 200 SER A N 1
ATOM 1595 C CA . SER A 1 200 ? -6.567 -11.550 -11.383 1.00 73.75 200 SER A CA 1
ATOM 1596 C C . SER A 1 200 ? -5.685 -12.736 -11.764 1.00 73.75 200 SER A C 1
ATOM 1598 O O . SER A 1 200 ? -5.557 -13.035 -12.951 1.00 73.75 200 SER A O 1
ATOM 1600 N N . PRO A 1 201 ? -5.083 -13.430 -10.787 1.00 67.69 201 PRO A N 1
ATOM 1601 C CA . PRO A 1 201 ? -4.362 -14.669 -11.054 1.00 67.69 201 PRO A CA 1
ATOM 1602 C C . PRO A 1 201 ? -5.258 -15.740 -11.684 1.00 67.69 201 PRO A C 1
ATOM 1604 O O . PRO A 1 201 ? -6.437 -15.826 -11.330 1.00 67.69 201 PRO A O 1
ATOM 1607 N N . VAL A 1 202 ? -4.690 -16.532 -12.604 1.00 65.69 202 VAL A N 1
ATOM 1608 C CA . VAL A 1 202 ? -5.326 -17.727 -13.200 1.00 65.69 202 VAL A CA 1
ATOM 1609 C C . VAL A 1 202 ? -5.243 -18.920 -12.250 1.00 65.69 202 VAL A C 1
ATOM 1611 O O . VAL A 1 202 ? -4.184 -19.088 -11.603 1.00 65.69 202 VAL A O 1
#

Foldseek 3Di:
DDVCVVPVPAAEEAEEAPVVLVVLVVCLVVCPPDPNSVSLVVCVVVVRYHYDYDDLQPAADAAADQEAEAAADLQLDDLVSLLSSLVSPLVRYDPNRAYEYEFAAADDDDDPVPPDPDPDPPDVPHPDPNVVQVVVQVVSCVPRVGGHHHPLSVCVSHCVPRNGFYWYWHWDDCPVVQVPNQWDWDDWDDDDVTITTTTTHD

Radius of gyration: 18.82 Å; chains: 1; bounding box: 39×42×56 Å

InterPro domains:
  IPR001077 O-methyltransferase, C-terminal domain [PF00891] (5-155)
  IPR016461 O-methyltransferase-like [PS51683] (1-190)
  IPR029063 S-adenosyl-L-methionine-dependent methyltransferase superfamily [G3DSA:3.40.50.150] (2-160)
  IPR029063 S-adenosyl-L-methionine-dependent methyltransferase superfamily [SSF53335] (5-157)